Protein AF-A0A969E2J6-F1 (afdb_monomer)

Nearest PDB structures (foldseek):
  7znq-assembly1_Y  TM=5.649E-01  e=5.775E-04  Stutzerimonas stutzeri ATCC 14405 = CCUG 16156
  7znq-assembly1_y  TM=6.178E-01  e=2.198E-03  Stutzerimonas stutzeri ATCC 14405 = CCUG 16156
  7o0y-assembly1_E  TM=5.642E-01  e=2.549E-03  Stutzerimonas stutzeri ATCC 14405 = CCUG 16156
  7osi-assembly1_D  TM=5.565E-01  e=2.426E-03  Stutzerimonas stutzeri ATCC 14405 = CCUG 16156
  7o0z-assembly1_E  TM=5.596E-01  e=2.743E-02  Stutzerimonas stutzeri ATCC 14405 = CCUG 16156

Solvent-accessible surface area (backbone atoms only — not comparable to full-atom values): 16827 Å² total; per-residue (Å²): 133,69,83,74,56,50,78,47,68,66,81,83,61,77,64,41,76,38,43,55,85,59,57,51,68,58,29,45,34,32,61,45,46,70,98,54,88,64,66,61,39,76,23,59,57,79,77,44,96,54,64,62,79,78,53,68,97,35,60,45,47,44,60,68,56,50,43,52,53,51,40,32,72,71,20,14,44,71,41,4,45,34,52,67,71,53,49,45,60,54,50,44,74,74,70,51,50,70,65,61,54,51,53,51,54,22,50,54,49,44,55,58,49,45,68,60,47,51,59,53,52,52,50,49,49,50,55,42,63,73,68,57,89,67,94,84,50,70,67,58,53,48,52,52,50,50,51,52,53,50,52,54,52,50,54,46,52,43,28,43,51,19,32,51,47,4,61,71,28,77,35,37,69,55,14,40,55,50,46,53,50,50,47,46,42,49,70,49,48,48,56,51,50,31,51,51,51,18,50,69,76,42,75,76,75,52,72,68,59,48,52,52,50,48,52,53,52,32,60,71,68,42,36,72,86,45,92,82,25,65,50,58,49,52,51,49,55,51,51,31,61,76,70,74,41,96,50,70,86,72,47,100,55,66,55,68,63,50,48,51,52,52,30,49,53,52,47,49,54,52,46,53,50,58,49,52,53,53,50,49,44,52,53,56,25,49,43,45,45,59,59,46,18,80,80,25,66,57,47,35,66,75,72,109

Foldseek 3Di:
DFADKDKDFDDQDLLVQAPVQCVQPQAGIFIDGPLDDTGHDDRVVVVDPCPCVVPDDHNCCCLLAVLLLVLLVVQLQLVQVCLVVVVNVVCVVVVDDPVNSLVVQLVVSLVVVCVVLVVSLVVSVVSSVVPDPDDDPPVVVVVSVVLSVLSSVLSSVSSSVSNVLSNVDNHSVSSSVVSVVVSCVQQPVLVVVLLVVLCVVQPADDPVRLVVVLVVQLLVVFALVDPPTPVVVVVQVVQCVVVVHPDPVPRPDNPNVVSVVVSSVSSVVSNVVSVVVNVVSVVSSCVSLVVCVVVRSSSVSSVD

Structure (mmCIF, N/CA/C/O backbone):
data_AF-A0A969E2J6-F1
#
_entry.id   AF-A0A969E2J6-F1
#
loop_
_atom_site.group_PDB
_atom_site.id
_atom_site.type_symbol
_atom_site.label_atom_id
_atom_site.label_alt_id
_atom_site.label_comp_id
_atom_site.label_asym_id
_atom_site.label_entity_id
_atom_site.label_seq_id
_atom_site.pdbx_PDB_ins_code
_atom_site.Cartn_x
_atom_site.Cartn_y
_atom_site.Cartn_z
_atom_site.occupancy
_atom_site.B_iso_or_equiv
_atom_site.auth_seq_id
_atom_site.auth_comp_id
_atom_site.auth_asym_id
_atom_site.auth_atom_id
_atom_site.pdbx_PDB_model_num
ATOM 1 N N . MET A 1 1 ? 29.332 11.525 -33.004 1.00 49.81 1 MET A N 1
ATOM 2 C CA . MET A 1 1 ? 29.492 10.817 -31.720 1.00 49.81 1 MET A CA 1
ATOM 3 C C . MET A 1 1 ? 28.955 11.731 -30.634 1.00 49.81 1 MET A C 1
ATOM 5 O O . MET A 1 1 ? 29.575 12.747 -30.345 1.00 49.81 1 MET A O 1
ATOM 9 N N . ALA A 1 2 ? 27.748 11.465 -30.142 1.00 51.28 2 ALA A N 1
ATOM 10 C CA . ALA A 1 2 ? 27.142 12.240 -29.065 1.00 51.28 2 ALA A CA 1
ATOM 11 C C . ALA A 1 2 ? 27.663 11.701 -27.722 1.00 51.28 2 ALA A C 1
ATOM 13 O O . ALA A 1 2 ? 26.980 10.945 -27.050 1.00 51.28 2 ALA A O 1
ATOM 14 N N . HIS A 1 3 ? 28.907 12.041 -27.370 1.00 54.38 3 HIS A N 1
ATOM 15 C CA . HIS A 1 3 ? 29.509 11.683 -26.074 1.00 54.38 3 HIS A CA 1
ATOM 16 C C . HIS A 1 3 ? 29.163 12.677 -24.951 1.00 54.38 3 HIS A C 1
ATOM 18 O O . HIS A 1 3 ? 29.682 12.567 -23.846 1.00 54.38 3 HIS A O 1
ATOM 24 N N . TYR A 1 4 ? 28.299 13.658 -25.220 1.00 71.62 4 TYR A N 1
ATOM 25 C CA . TYR A 1 4 ? 27.811 14.585 -24.207 1.00 71.62 4 TYR A CA 1
ATOM 26 C C . TYR A 1 4 ? 26.484 14.071 -23.665 1.00 71.62 4 TYR A C 1
ATOM 28 O O . TYR A 1 4 ? 25.458 14.163 -24.338 1.00 71.62 4 TYR A O 1
ATOM 36 N N . GLY A 1 5 ? 26.533 13.506 -22.462 1.00 79.62 5 GLY A N 1
ATOM 37 C CA . GLY A 1 5 ? 25.339 13.203 -21.690 1.00 79.62 5 GLY A CA 1
ATOM 38 C C . GLY A 1 5 ? 24.855 14.406 -20.883 1.00 79.62 5 GLY A C 1
ATOM 39 O O . GLY A 1 5 ? 25.574 15.393 -20.711 1.00 79.62 5 GLY A O 1
ATOM 40 N N . ASN A 1 6 ? 23.628 14.330 -20.380 1.00 88.81 6 ASN A N 1
ATOM 41 C CA . ASN A 1 6 ? 23.083 15.317 -19.453 1.00 88.81 6 ASN A CA 1
ATOM 42 C C . ASN A 1 6 ? 22.222 14.628 -18.392 1.00 88.81 6 ASN A C 1
ATOM 44 O O . ASN A 1 6 ? 21.716 13.529 -18.605 1.00 88.81 6 ASN A O 1
ATOM 48 N N . PHE A 1 7 ? 22.034 15.273 -17.247 1.00 88.88 7 PHE A N 1
ATOM 49 C CA . PHE A 1 7 ? 21.141 14.764 -16.216 1.00 88.88 7 PHE A CA 1
ATOM 50 C C . PHE A 1 7 ? 19.705 15.190 -16.498 1.00 88.88 7 PHE A C 1
ATOM 52 O O . PHE A 1 7 ? 19.425 16.365 -16.740 1.00 88.88 7 PHE A O 1
ATOM 59 N N . ALA A 1 8 ? 18.788 14.234 -16.408 1.00 88.62 8 ALA A N 1
ATOM 60 C CA . ALA A 1 8 ? 17.370 14.515 -16.271 1.00 88.62 8 ALA A CA 1
ATOM 61 C C . ALA A 1 8 ? 16.960 14.315 -14.811 1.00 88.62 8 ALA A C 1
ATOM 63 O O . ALA A 1 8 ? 17.355 13.340 -14.171 1.00 88.62 8 ALA A O 1
ATOM 64 N N . PHE A 1 9 ? 16.169 15.251 -14.292 1.00 88.12 9 PHE A N 1
ATOM 65 C CA . PHE A 1 9 ? 15.670 15.235 -12.921 1.00 88.12 9 PHE A CA 1
ATOM 66 C C . PHE A 1 9 ? 14.165 15.003 -12.919 1.00 88.12 9 PHE A C 1
ATOM 68 O O . PHE A 1 9 ? 13.447 15.561 -13.753 1.00 88.12 9 PHE A O 1
ATOM 75 N N . ARG A 1 10 ? 13.680 14.205 -11.966 1.00 86.12 10 ARG A N 1
ATOM 76 C CA . ARG A 1 10 ? 12.243 13.983 -11.797 1.00 86.12 10 ARG A CA 1
ATOM 77 C C . ARG A 1 10 ? 11.641 15.077 -10.900 1.00 86.12 10 ARG A C 1
ATOM 79 O O . ARG A 1 10 ? 12.134 15.268 -9.789 1.00 86.12 10 ARG A O 1
ATOM 86 N N . PRO A 1 11 ? 10.576 15.782 -11.327 1.00 83.69 11 PRO A N 1
ATOM 87 C CA . PRO A 1 11 ? 9.840 16.676 -10.437 1.00 83.69 11 PRO A CA 1
ATOM 88 C C . PRO A 1 11 ? 9.037 15.876 -9.399 1.00 83.69 11 PRO A C 1
ATOM 90 O O . PRO A 1 11 ? 8.490 14.821 -9.718 1.00 83.69 11 PRO A O 1
ATOM 93 N N . LYS A 1 12 ? 8.922 16.398 -8.171 1.00 81.25 12 LYS A N 1
ATOM 94 C CA . LYS A 1 12 ? 8.101 15.777 -7.118 1.00 81.25 12 LYS A CA 1
ATOM 95 C C . LYS A 1 12 ? 6.611 15.928 -7.434 1.00 81.25 12 LYS A C 1
ATOM 97 O O . LYS A 1 12 ? 6.171 16.976 -7.910 1.00 81.25 12 LYS A O 1
ATOM 102 N N . HIS A 1 13 ? 5.831 14.889 -7.147 1.00 81.81 13 HIS A N 1
ATOM 103 C CA . HIS A 1 13 ? 4.384 14.918 -7.346 1.00 81.81 13 HIS A CA 1
ATOM 104 C C . HIS A 1 13 ? 3.706 15.868 -6.333 1.00 81.81 13 HIS A C 1
ATOM 106 O O . HIS A 1 13 ? 4.025 15.785 -5.151 1.00 81.81 13 HIS A O 1
ATOM 112 N N . PRO A 1 14 ? 2.728 16.717 -6.711 1.00 79.12 14 PRO A N 1
ATOM 113 C CA . PRO A 1 14 ? 2.097 17.669 -5.782 1.00 79.12 14 PRO A CA 1
ATOM 114 C C . PRO A 1 14 ? 1.479 17.028 -4.529 1.00 79.12 14 PRO A C 1
ATOM 116 O O . PRO A 1 14 ? 1.514 17.606 -3.449 1.00 79.12 14 PRO A O 1
ATOM 119 N N . LEU A 1 15 ? 0.944 15.810 -4.646 1.00 81.25 15 LEU A N 1
ATOM 120 C CA . LEU A 1 15 ? 0.385 15.059 -3.509 1.00 81.25 15 LEU A CA 1
ATOM 121 C C . LEU A 1 15 ? 1.441 14.433 -2.583 1.00 81.25 15 LEU A C 1
ATOM 123 O O . LEU A 1 15 ? 1.079 13.926 -1.521 1.00 81.25 15 LEU A O 1
ATOM 127 N N . SER A 1 16 ? 2.734 14.522 -2.926 1.00 83.25 16 SER A N 1
ATOM 128 C CA . SER A 1 16 ? 3.820 13.987 -2.095 1.00 83.25 16 SER A CA 1
ATOM 129 C C . SER A 1 16 ? 3.936 14.675 -0.731 1.00 83.25 16 SER A C 1
ATOM 131 O O . SER A 1 16 ? 4.641 14.197 0.147 1.00 83.25 16 SER A O 1
ATOM 133 N N . ILE A 1 17 ? 3.253 15.810 -0.551 1.00 83.75 17 ILE A N 1
ATOM 134 C CA . ILE A 1 17 ? 3.117 16.528 0.724 1.00 83.75 17 ILE A CA 1
ATOM 135 C C . ILE A 1 17 ? 2.318 15.700 1.741 1.00 83.75 17 ILE A C 1
ATOM 137 O O . ILE A 1 17 ? 2.581 15.765 2.941 1.00 83.75 17 ILE A O 1
ATOM 141 N N . PHE A 1 18 ? 1.313 14.955 1.274 1.00 87.56 18 PHE A N 1
ATOM 142 C CA . PHE A 1 18 ? 0.470 14.122 2.129 1.00 87.56 18 PHE A CA 1
ATOM 143 C C . PHE A 1 18 ? 1.079 12.729 2.322 1.00 87.56 18 PHE A C 1
ATOM 145 O O . PHE A 1 18 ? 1.178 12.249 3.456 1.00 87.56 18 PHE A O 1
ATOM 152 N N . ASP A 1 19 ? 1.511 12.110 1.221 1.00 87.88 19 ASP A N 1
ATOM 153 C CA . ASP A 1 19 ? 2.175 10.807 1.205 1.00 87.88 19 ASP A CA 1
ATOM 154 C C . ASP A 1 19 ? 3.312 10.792 0.180 1.00 87.88 19 ASP A C 1
ATOM 156 O O . ASP A 1 19 ? 3.075 10.982 -1.011 1.00 87.88 19 ASP A O 1
ATOM 160 N N . PHE A 1 20 ? 4.538 10.522 0.628 1.00 84.06 20 PHE A N 1
ATOM 161 C CA . PHE A 1 20 ? 5.707 10.404 -0.243 1.00 84.06 20 PHE A CA 1
ATOM 162 C C . PHE A 1 20 ? 5.636 9.185 -1.178 1.00 84.06 20 PHE A C 1
ATOM 164 O O . PHE A 1 20 ? 6.312 9.160 -2.207 1.00 84.06 20 PHE A O 1
ATOM 171 N N . GLY A 1 21 ? 4.820 8.173 -0.865 1.00 85.44 21 GLY A N 1
ATOM 172 C CA . GLY A 1 21 ? 4.658 6.986 -1.700 1.00 85.44 21 GLY A CA 1
ATOM 173 C C . GLY A 1 21 ? 5.985 6.261 -1.953 1.00 85.44 21 GLY A C 1
ATOM 174 O O . GLY A 1 21 ? 6.610 5.739 -1.033 1.00 85.44 21 GLY A O 1
ATOM 175 N N . MET A 1 22 ? 6.405 6.208 -3.221 1.00 84.25 22 MET A N 1
ATOM 176 C CA . MET A 1 22 ? 7.658 5.569 -3.657 1.00 84.25 22 MET A CA 1
ATOM 177 C C . MET A 1 22 ? 8.772 6.581 -3.964 1.00 84.25 22 MET A C 1
ATOM 179 O O . MET A 1 22 ? 9.836 6.189 -4.452 1.00 84.25 22 MET A O 1
ATOM 183 N N . GLU A 1 23 ? 8.542 7.875 -3.715 1.00 84.25 23 GLU A N 1
ATOM 184 C CA . GLU A 1 23 ? 9.429 8.960 -4.145 1.00 84.25 23 GLU A CA 1
ATOM 185 C C . GLU A 1 23 ? 10.859 8.744 -3.630 1.00 84.25 23 GLU A C 1
ATOM 187 O O . GLU A 1 23 ? 11.811 8.758 -4.411 1.00 84.25 23 GLU A O 1
ATOM 192 N N . SER A 1 24 ? 10.984 8.393 -2.351 1.00 82.62 24 SER A N 1
ATOM 193 C CA . SER A 1 24 ? 12.250 8.196 -1.638 1.00 82.62 24 SER A CA 1
ATOM 194 C C . SER A 1 24 ? 13.049 6.971 -2.091 1.00 82.62 24 SER A C 1
ATOM 196 O O . SER A 1 24 ? 14.236 6.864 -1.780 1.00 82.62 24 SER A O 1
ATOM 198 N N . PHE A 1 25 ? 12.428 6.059 -2.848 1.00 83.00 25 PHE A N 1
ATOM 199 C CA . PHE A 1 25 ? 13.047 4.823 -3.343 1.00 83.00 25 PHE A CA 1
ATOM 200 C C . PHE A 1 25 ? 13.390 4.859 -4.837 1.00 83.00 25 PHE A C 1
ATOM 202 O O . PHE A 1 25 ? 14.245 4.098 -5.276 1.00 83.00 25 PHE A O 1
ATOM 209 N N . LEU A 1 26 ? 12.740 5.716 -5.631 1.00 81.50 26 LEU A N 1
ATOM 210 C CA . LEU A 1 26 ? 12.863 5.694 -7.096 1.00 81.50 26 LEU A CA 1
ATOM 211 C C . LEU A 1 26 ? 14.079 6.460 -7.644 1.00 81.50 26 LEU A C 1
ATOM 213 O O . LEU A 1 26 ? 14.418 6.281 -8.812 1.00 81.50 26 LEU A O 1
ATOM 217 N N . GLY A 1 27 ? 14.748 7.271 -6.822 1.00 83.31 27 GLY A N 1
ATOM 218 C CA . GLY A 1 27 ? 15.846 8.134 -7.267 1.00 83.31 27 GLY A CA 1
ATOM 219 C C . GLY A 1 27 ? 15.354 9.429 -7.915 1.00 83.31 27 GLY A C 1
ATOM 220 O O . GLY A 1 27 ? 14.245 9.497 -8.446 1.00 83.31 27 GLY A O 1
ATOM 221 N N . ASN A 1 28 ? 16.187 10.470 -7.854 1.00 85.50 28 ASN A N 1
ATOM 222 C CA . ASN A 1 28 ? 15.807 11.828 -8.267 1.00 85.50 28 ASN A CA 1
ATOM 223 C C . ASN A 1 28 ? 16.457 12.273 -9.585 1.00 85.50 28 ASN A C 1
ATOM 225 O O . ASN A 1 28 ? 16.052 13.294 -10.148 1.00 85.50 28 ASN A O 1
ATOM 229 N N . SER A 1 29 ? 17.444 11.528 -10.094 1.00 87.81 29 SER A N 1
ATOM 230 C CA . SER A 1 29 ? 18.088 11.836 -11.370 1.00 87.81 29 SER A CA 1
ATOM 231 C C . SER A 1 29 ? 18.467 10.594 -12.169 1.00 87.81 29 SER A C 1
ATOM 233 O O . SER A 1 29 ? 18.658 9.505 -11.631 1.00 87.81 29 SER A O 1
ATOM 235 N N . ILE A 1 30 ? 18.578 10.771 -13.480 1.00 89.50 30 ILE A N 1
ATOM 236 C CA . ILE A 1 30 ? 19.091 9.778 -14.420 1.00 89.50 30 ILE A CA 1
ATOM 237 C C . ILE A 1 30 ? 20.094 10.466 -15.345 1.00 89.50 30 ILE A C 1
ATOM 239 O O . ILE A 1 30 ? 19.865 11.592 -15.793 1.00 89.50 30 ILE A O 1
ATOM 243 N N . PHE A 1 31 ? 21.226 9.813 -15.597 1.00 88.69 31 PHE A N 1
ATOM 244 C CA . PHE A 1 31 ? 22.205 10.303 -16.561 1.00 88.69 31 PHE A CA 1
ATOM 245 C C . PHE A 1 31 ? 21.822 9.805 -17.952 1.00 88.69 31 PHE A C 1
ATOM 247 O O . PHE A 1 31 ? 21.777 8.601 -18.196 1.00 88.69 31 PHE A O 1
ATOM 254 N N . LEU A 1 32 ? 21.503 10.732 -18.848 1.00 87.12 32 LEU A N 1
ATOM 255 C CA . LEU A 1 32 ? 21.144 10.434 -20.225 1.00 87.12 32 LEU A CA 1
ATOM 256 C C . LEU A 1 32 ? 22.399 10.483 -21.078 1.00 87.12 32 LEU A C 1
ATOM 258 O O . LEU A 1 32 ? 23.032 11.531 -21.175 1.00 87.12 32 LEU A O 1
ATOM 262 N N . GLU A 1 33 ? 22.724 9.377 -21.728 1.00 86.44 33 GLU A N 1
ATOM 263 C CA . GLU A 1 33 ? 23.813 9.292 -22.692 1.00 86.44 33 GLU A CA 1
ATOM 264 C C . GLU A 1 33 ? 23.375 8.471 -23.906 1.00 86.44 33 GLU A C 1
ATOM 266 O O . GLU A 1 33 ? 22.383 7.742 -23.865 1.00 86.44 33 GLU A O 1
ATOM 271 N N . ALA A 1 34 ? 24.071 8.644 -25.026 1.00 80.12 34 ALA A N 1
ATOM 272 C CA . ALA A 1 34 ? 23.727 7.926 -26.242 1.00 80.12 34 ALA A CA 1
ATOM 273 C C . ALA A 1 34 ? 24.087 6.439 -26.105 1.00 80.12 34 ALA A C 1
ATOM 275 O O . ALA A 1 34 ? 25.188 6.119 -25.664 1.00 80.12 34 ALA A O 1
ATOM 276 N N . HIS A 1 35 ? 23.191 5.559 -26.565 1.00 76.00 35 HIS A N 1
ATOM 277 C CA . HIS A 1 35 ? 23.415 4.109 -26.683 1.00 76.00 35 HIS A CA 1
ATOM 278 C C . HIS A 1 35 ? 23.581 3.350 -25.353 1.00 76.00 35 HIS A C 1
ATOM 280 O O . HIS A 1 35 ? 24.018 2.200 -25.351 1.00 76.00 35 HIS A O 1
ATOM 286 N N . VAL A 1 36 ? 23.231 3.967 -24.217 1.00 77.38 36 VAL A N 1
ATOM 287 C CA . VAL A 1 36 ? 23.271 3.320 -22.897 1.00 77.38 36 VAL A CA 1
ATOM 288 C C . VAL A 1 36 ? 21.990 3.617 -22.131 1.00 77.38 36 VAL A C 1
ATOM 290 O O . VAL A 1 36 ? 21.531 4.756 -22.048 1.00 77.38 36 VAL A O 1
ATOM 293 N N . GLN A 1 37 ? 21.421 2.573 -21.534 1.00 79.75 37 GLN A N 1
ATOM 294 C CA . GLN A 1 37 ? 20.253 2.684 -20.671 1.00 79.75 37 GLN A CA 1
ATOM 295 C C . GLN A 1 37 ? 20.685 2.691 -19.204 1.00 79.75 37 GLN A C 1
ATOM 297 O O . GLN A 1 37 ? 20.914 1.646 -18.592 1.00 79.75 37 GLN A O 1
ATOM 302 N N . ASN A 1 38 ? 20.811 3.891 -18.641 1.00 83.44 38 ASN A N 1
ATOM 303 C CA . ASN A 1 38 ? 21.156 4.068 -17.235 1.00 83.44 38 ASN A CA 1
ATOM 304 C C . ASN A 1 38 ? 19.945 3.872 -16.320 1.00 83.44 38 ASN A C 1
ATOM 306 O O . ASN A 1 38 ? 18.810 4.174 -16.675 1.00 83.44 38 ASN A O 1
ATOM 310 N N . THR A 1 39 ? 20.194 3.399 -15.101 1.00 80.50 39 THR A N 1
ATOM 311 C CA . THR A 1 39 ? 19.176 3.374 -14.044 1.00 80.50 39 THR A CA 1
ATOM 312 C C . THR A 1 39 ? 19.078 4.734 -13.358 1.00 80.50 39 THR A C 1
ATOM 314 O O . THR A 1 39 ? 20.025 5.524 -13.384 1.00 80.50 39 THR A O 1
ATOM 317 N N . THR A 1 40 ? 17.948 5.009 -12.708 1.00 82.12 40 THR A N 1
ATOM 318 C CA . THR A 1 40 ? 17.837 6.164 -11.814 1.00 82.12 40 THR A CA 1
ATOM 319 C C . THR A 1 40 ? 18.825 6.036 -10.654 1.00 82.12 40 THR A C 1
ATOM 321 O O . THR A 1 40 ? 19.070 4.944 -10.139 1.00 82.12 40 THR A O 1
ATOM 324 N N . ASN A 1 41 ? 19.406 7.166 -10.261 1.00 77.94 41 ASN A N 1
ATOM 325 C CA . ASN A 1 41 ? 20.420 7.275 -9.221 1.00 77.94 41 ASN A CA 1
ATOM 326 C C . ASN A 1 41 ? 19.952 8.239 -8.119 1.00 77.94 41 ASN A C 1
ATOM 328 O O . ASN A 1 41 ? 19.000 9.010 -8.292 1.00 77.94 41 ASN A O 1
ATOM 332 N N . PHE A 1 42 ? 20.662 8.218 -6.989 1.00 78.94 42 PHE A N 1
ATOM 333 C CA . PHE A 1 42 ? 20.462 9.121 -5.853 1.00 78.94 42 PHE A CA 1
ATOM 334 C C . PHE A 1 42 ? 19.065 9.021 -5.224 1.00 78.94 42 PHE A C 1
ATOM 336 O O . PHE A 1 42 ? 18.332 10.009 -5.135 1.00 78.94 42 PHE A O 1
ATOM 343 N N . SER A 1 43 ? 18.677 7.818 -4.795 1.00 81.19 43 SER A N 1
ATOM 344 C CA . SER A 1 43 ? 17.478 7.659 -3.960 1.00 81.19 43 SER A CA 1
ATOM 345 C C . SER A 1 43 ? 17.772 8.073 -2.514 1.00 81.19 43 SER A C 1
ATOM 347 O O . SER A 1 43 ? 18.859 7.823 -1.999 1.00 81.19 43 SER A O 1
ATOM 349 N N . GLU A 1 44 ? 16.811 8.700 -1.831 1.00 77.69 44 GLU A N 1
ATOM 350 C CA . GLU A 1 44 ? 16.973 9.064 -0.413 1.00 77.69 44 GLU A CA 1
ATOM 351 C C . GLU A 1 44 ? 17.164 7.806 0.459 1.00 77.69 44 GLU A C 1
ATOM 353 O O . GLU A 1 44 ? 17.930 7.812 1.425 1.00 77.69 44 GLU A O 1
ATOM 358 N N . ALA A 1 45 ? 16.541 6.691 0.063 1.00 76.06 45 ALA A N 1
ATOM 359 C CA . ALA A 1 45 ? 16.699 5.388 0.698 1.00 76.06 45 ALA A CA 1
ATOM 360 C C . ALA A 1 45 ? 18.138 4.841 0.642 1.00 76.06 45 ALA A C 1
ATOM 362 O O . ALA A 1 45 ? 18.565 4.191 1.597 1.00 76.06 45 ALA A O 1
ATOM 363 N N . GLU A 1 46 ? 18.888 5.107 -0.431 1.00 76.12 46 GLU A N 1
ATOM 364 C CA . GLU A 1 46 ? 20.285 4.671 -0.592 1.00 76.12 46 GLU A CA 1
ATOM 365 C C . GLU A 1 46 ? 21.220 5.352 0.417 1.00 76.12 46 GLU A C 1
ATOM 367 O O . GLU A 1 46 ? 22.127 4.718 0.951 1.00 76.12 46 GLU A O 1
ATOM 372 N N . PHE A 1 47 ? 20.952 6.620 0.742 1.00 74.62 47 PHE A N 1
ATOM 373 C CA . PHE A 1 47 ? 21.745 7.403 1.695 1.00 74.62 47 PHE A CA 1
ATOM 374 C C . PHE A 1 47 ? 21.242 7.318 3.142 1.00 74.62 47 PHE A C 1
ATOM 376 O O . PHE A 1 47 ? 21.844 7.898 4.048 1.00 74.62 47 PHE A O 1
ATOM 383 N N . SER A 1 48 ? 20.141 6.607 3.393 1.00 76.12 48 SER A N 1
ATOM 384 C CA . SER A 1 48 ? 19.561 6.507 4.729 1.00 76.12 48 SER A CA 1
ATOM 385 C C . SER A 1 48 ? 20.271 5.483 5.603 1.00 76.12 48 SER A C 1
ATOM 387 O O . SER A 1 48 ? 20.452 4.326 5.233 1.00 76.12 48 SER A O 1
ATOM 389 N N . THR A 1 49 ? 20.538 5.859 6.852 1.00 70.12 49 THR A N 1
ATOM 390 C CA . THR A 1 49 ? 21.127 4.993 7.889 1.00 70.12 49 THR A CA 1
ATOM 391 C C . THR A 1 49 ? 20.152 3.950 8.462 1.00 70.12 49 THR A C 1
ATOM 393 O O . THR A 1 49 ? 20.429 3.324 9.482 1.00 70.12 49 THR A O 1
ATOM 396 N N . GLY A 1 50 ? 19.008 3.729 7.806 1.00 67.25 50 GLY A N 1
ATOM 397 C CA . GLY A 1 50 ? 17.996 2.739 8.184 1.00 67.25 50 GLY A CA 1
ATOM 398 C C . GLY A 1 50 ? 16.722 3.335 8.781 1.00 67.25 50 GLY A C 1
ATOM 399 O O . GLY A 1 50 ? 15.733 2.614 8.895 1.00 67.25 50 GLY A O 1
ATOM 400 N N . LEU A 1 51 ? 16.695 4.638 9.087 1.00 66.06 51 LEU A N 1
ATOM 401 C CA . LEU A 1 51 ? 15.505 5.320 9.614 1.00 66.06 51 LEU A CA 1
ATOM 402 C C . LEU A 1 51 ? 14.331 5.263 8.620 1.00 66.06 51 LEU A C 1
ATOM 404 O O . LEU A 1 51 ? 13.204 4.980 9.018 1.00 66.06 51 LEU A O 1
ATOM 408 N N . LEU A 1 52 ? 14.614 5.385 7.316 1.00 68.81 52 LEU A N 1
ATOM 409 C CA . LEU A 1 52 ? 13.617 5.232 6.248 1.00 68.81 52 LEU A CA 1
ATOM 410 C C . LEU A 1 52 ? 12.945 3.845 6.234 1.00 68.81 52 LEU A C 1
ATOM 412 O O . LEU A 1 52 ? 11.823 3.707 5.753 1.00 68.81 52 LEU A O 1
ATOM 416 N N . ARG A 1 53 ? 13.578 2.803 6.798 1.00 65.06 53 ARG A N 1
ATOM 417 C CA . ARG A 1 53 ? 12.997 1.445 6.854 1.00 65.06 53 ARG A CA 1
ATOM 418 C C . ARG A 1 53 ? 11.830 1.331 7.839 1.00 65.06 53 ARG A C 1
ATOM 420 O O . ARG A 1 53 ? 11.041 0.388 7.719 1.00 65.06 53 ARG A O 1
ATOM 427 N N . PHE A 1 54 ? 11.724 2.269 8.786 1.00 63.22 54 PHE A N 1
ATOM 428 C CA . PHE A 1 54 ? 10.596 2.396 9.715 1.00 63.22 54 PHE A CA 1
ATOM 429 C C . PHE A 1 54 ? 9.450 3.251 9.155 1.00 63.22 54 PHE A C 1
ATOM 431 O O . PHE A 1 54 ? 8.402 3.350 9.789 1.00 63.22 54 PHE A O 1
ATOM 438 N N . GLY A 1 55 ? 9.618 3.781 7.942 1.00 68.19 55 GLY A N 1
ATOM 439 C CA . GLY A 1 55 ? 8.679 4.689 7.302 1.00 68.19 55 GLY A CA 1
ATOM 440 C C . GLY A 1 55 ? 9.057 6.146 7.543 1.00 68.19 55 GLY A C 1
ATOM 441 O O . GLY A 1 55 ? 9.600 6.511 8.585 1.00 68.19 55 GLY A O 1
ATOM 442 N N . GLU A 1 56 ? 8.774 6.979 6.552 1.00 77.50 56 GLU A N 1
ATOM 443 C CA . GLU A 1 56 ? 8.910 8.424 6.677 1.00 77.50 56 GLU A CA 1
ATOM 444 C C . GLU A 1 56 ? 7.737 9.001 7.468 1.00 77.50 56 GLU A C 1
ATOM 446 O O . GLU A 1 56 ? 6.605 8.514 7.390 1.00 77.50 56 GLU A O 1
ATOM 451 N N . ILE A 1 57 ? 8.004 10.056 8.237 1.00 83.12 57 ILE A N 1
ATOM 452 C CA . ILE A 1 57 ? 6.957 10.765 8.970 1.00 83.12 57 ILE A CA 1
ATOM 453 C C . ILE A 1 57 ? 6.178 11.611 7.959 1.00 83.12 57 ILE A C 1
ATOM 455 O O . ILE A 1 57 ? 6.652 12.651 7.508 1.00 83.12 57 ILE A O 1
ATOM 459 N N . SER A 1 58 ? 4.979 11.154 7.609 1.00 88.50 58 SER A N 1
ATOM 460 C CA . SER A 1 58 ? 4.044 11.830 6.705 1.00 88.50 58 SER A CA 1
ATOM 461 C C . SER A 1 58 ? 2.638 11.879 7.307 1.00 88.50 58 SER A C 1
ATOM 463 O O . SER A 1 58 ? 2.320 11.135 8.241 1.00 88.50 58 SER A O 1
ATOM 465 N N . ALA A 1 59 ? 1.765 12.734 6.764 1.00 91.19 59 ALA A N 1
ATOM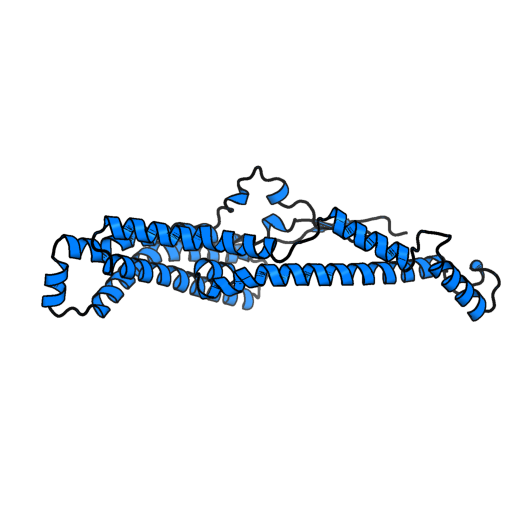 466 C CA . ALA A 1 59 ? 0.358 12.771 7.172 1.00 91.19 59 ALA A CA 1
ATOM 467 C C . ALA A 1 59 ? -0.315 11.404 6.953 1.00 91.19 59 ALA A C 1
ATOM 469 O O . ALA A 1 59 ? -1.043 10.919 7.822 1.00 91.19 59 ALA A O 1
ATOM 470 N N . ALA A 1 60 ? 0.004 10.739 5.840 1.00 91.81 60 ALA A N 1
ATOM 471 C CA . ALA A 1 60 ? -0.443 9.382 5.571 1.00 91.81 60 ALA A CA 1
ATOM 472 C C . ALA A 1 60 ? 0.032 8.379 6.630 1.00 91.81 60 ALA A C 1
ATOM 474 O O . ALA A 1 60 ? -0.785 7.595 7.101 1.00 91.81 60 ALA A O 1
ATOM 475 N N . MET A 1 61 ? 1.295 8.421 7.069 1.00 91.19 61 MET A N 1
ATOM 476 C CA . MET A 1 61 ? 1.809 7.518 8.111 1.00 91.19 61 MET A CA 1
ATOM 477 C C . MET A 1 61 ? 1.066 7.695 9.443 1.00 91.19 61 MET A C 1
ATOM 479 O O . MET A 1 61 ? 0.680 6.703 10.071 1.00 91.19 61 MET A O 1
ATOM 483 N N . LEU A 1 62 ? 0.781 8.942 9.837 1.00 92.94 62 LEU A N 1
ATOM 484 C CA . LEU A 1 62 ? -0.021 9.234 11.029 1.00 92.94 62 LEU A CA 1
ATOM 485 C C . LEU A 1 62 ? -1.412 8.593 10.921 1.00 92.94 62 LEU A C 1
ATOM 487 O O . LEU A 1 62 ? -1.845 7.883 11.829 1.00 92.94 62 LEU A O 1
ATOM 491 N N . LEU A 1 63 ? -2.092 8.805 9.794 1.00 94.88 63 LEU A N 1
ATOM 492 C CA . LEU A 1 63 ? -3.454 8.320 9.578 1.00 94.88 63 LEU A CA 1
ATOM 493 C C . LEU A 1 63 ? -3.528 6.802 9.364 1.00 94.88 63 LEU A C 1
ATOM 495 O O . LEU A 1 63 ? -4.480 6.174 9.811 1.00 94.88 63 LEU A O 1
ATOM 499 N N . GLN A 1 64 ? -2.545 6.195 8.700 1.00 94.19 64 GLN A N 1
ATOM 500 C CA . GLN A 1 64 ? -2.534 4.763 8.400 1.00 94.19 64 GLN A CA 1
ATOM 501 C C . GLN A 1 64 ? -2.081 3.925 9.601 1.00 94.19 64 GLN A C 1
ATOM 503 O O . GLN A 1 64 ? -2.608 2.834 9.799 1.00 94.19 64 GLN A O 1
ATOM 508 N N . VAL A 1 65 ? -1.122 4.398 10.403 1.00 93.62 65 VAL A N 1
ATOM 509 C CA . VAL A 1 65 ? -0.488 3.588 11.460 1.00 93.62 65 VAL A CA 1
ATOM 510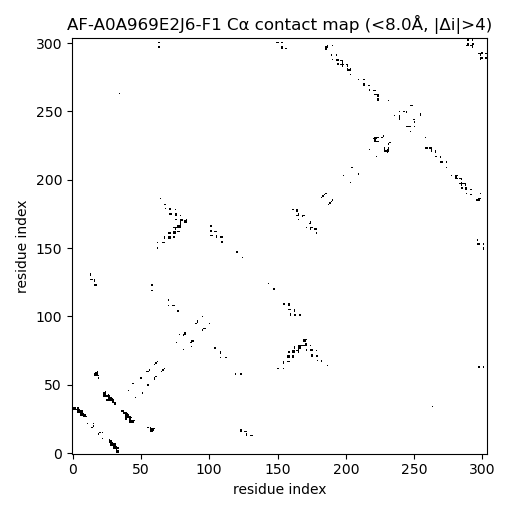 C C . VAL A 1 65 ? -0.912 4.038 12.857 1.00 93.62 65 VAL A C 1
ATOM 512 O O . VAL A 1 65 ? -1.388 3.214 13.644 1.00 93.62 65 VAL A O 1
ATOM 515 N N . LEU A 1 66 ? -0.768 5.332 13.172 1.00 94.56 66 LEU A N 1
ATOM 516 C CA . LEU A 1 66 ? -0.983 5.844 14.531 1.00 94.56 66 LEU A CA 1
ATOM 517 C C . LEU A 1 66 ? -2.465 5.999 14.881 1.00 94.56 66 LEU A C 1
ATOM 519 O O . LEU A 1 66 ? -2.868 5.655 15.989 1.00 94.56 66 LEU A O 1
ATOM 523 N N . PHE A 1 67 ? -3.289 6.483 13.952 1.00 96.75 67 PHE A N 1
ATOM 524 C CA . PHE A 1 67 ? -4.718 6.691 14.202 1.00 96.75 67 PHE A CA 1
ATOM 525 C C . PHE A 1 67 ? -5.472 5.387 14.502 1.00 96.75 67 PHE A C 1
ATOM 527 O O . PHE A 1 67 ? -6.202 5.366 15.487 1.00 96.75 67 PHE A O 1
ATOM 534 N N . PRO A 1 68 ? -5.290 4.278 13.761 1.00 97.12 68 PRO A N 1
ATOM 535 C CA . PRO A 1 68 ? -5.876 2.990 14.129 1.00 97.12 68 PRO A CA 1
ATOM 536 C C . PRO A 1 68 ? -5.508 2.528 15.537 1.00 97.12 68 PRO A C 1
ATOM 538 O O . PRO A 1 68 ? -6.359 2.020 16.265 1.00 97.12 68 PRO A O 1
ATOM 541 N N . LEU A 1 69 ? -4.254 2.744 15.942 1.00 97.06 69 LEU A N 1
ATOM 542 C CA . LEU A 1 69 ? -3.803 2.419 17.289 1.00 97.06 69 LEU A CA 1
ATOM 543 C C . LEU A 1 69 ? -4.507 3.301 18.332 1.00 97.06 69 LEU A C 1
ATOM 545 O O . LEU A 1 69 ? -5.029 2.785 19.318 1.00 97.06 69 LEU A O 1
ATOM 549 N N . LEU A 1 70 ? -4.583 4.613 18.089 1.00 97.75 70 LEU A N 1
ATOM 550 C CA . LEU A 1 70 ? -5.315 5.559 18.935 1.00 97.75 70 LEU A CA 1
ATOM 551 C C . LEU A 1 70 ? -6.797 5.179 19.057 1.00 97.75 70 LEU A C 1
ATOM 553 O O . LEU A 1 70 ? -7.334 5.149 20.159 1.00 97.75 70 LEU A O 1
ATOM 557 N N . ILE A 1 71 ? -7.450 4.841 17.944 1.00 98.19 71 ILE A N 1
ATOM 558 C CA . ILE A 1 71 ? -8.846 4.388 17.905 1.00 98.19 71 ILE A CA 1
ATOM 559 C C . ILE A 1 71 ? -9.040 3.170 18.804 1.00 98.19 71 ILE A C 1
ATOM 561 O O . ILE A 1 71 ? -9.998 3.109 19.572 1.00 98.19 71 ILE A O 1
ATOM 565 N N . PHE A 1 72 ? -8.123 2.208 18.740 1.00 98.19 72 PHE A N 1
ATOM 566 C CA . PHE A 1 72 ? -8.180 1.020 19.581 1.00 98.19 72 PHE A CA 1
ATOM 567 C C . PHE A 1 72 ? -8.019 1.358 21.065 1.00 98.19 72 PHE A C 1
ATOM 569 O O . PHE A 1 72 ? -8.764 0.820 21.881 1.00 98.19 72 PHE A O 1
ATOM 576 N N . PHE A 1 73 ? -7.143 2.303 21.414 1.00 97.25 73 PHE A N 1
ATOM 577 C CA . PHE A 1 73 ? -7.031 2.817 22.783 1.00 97.25 73 PHE A CA 1
ATOM 578 C C . PHE A 1 73 ? -8.261 3.600 23.259 1.00 97.25 73 PHE A C 1
ATOM 580 O O . PHE A 1 73 ? -8.551 3.588 24.447 1.00 97.25 73 PHE A O 1
ATOM 587 N N . LEU A 1 74 ? -8.995 4.262 22.367 1.00 96.88 74 LEU A N 1
ATOM 588 C CA . LEU A 1 74 ? -10.229 4.970 22.726 1.00 96.88 74 LEU A CA 1
ATOM 589 C C . LEU A 1 74 ? -11.449 4.041 22.798 1.00 96.88 74 LEU A C 1
ATOM 591 O O . LEU A 1 74 ? -12.427 4.357 23.468 1.00 96.88 74 LEU A O 1
ATOM 595 N N . GLY A 1 75 ? -11.428 2.927 22.062 1.00 96.81 75 GLY A N 1
ATOM 596 C CA . GLY A 1 75 ? -12.586 2.049 21.902 1.00 96.81 75 GLY A CA 1
ATOM 597 C C . GLY A 1 75 ? -12.564 0.759 22.719 1.00 96.81 75 GLY A C 1
ATOM 598 O O . GLY A 1 75 ? -13.616 0.121 22.832 1.00 96.81 75 GLY A O 1
ATOM 599 N N . PHE A 1 76 ? -11.418 0.342 23.275 1.00 97.38 76 PHE A N 1
ATOM 600 C CA . PHE A 1 76 ? -11.281 -0.990 23.884 1.00 97.38 76 PHE A CA 1
ATOM 601 C C . PHE A 1 76 ? -12.223 -1.227 25.071 1.00 97.38 76 PHE A C 1
ATOM 603 O O . PHE A 1 76 ? -12.739 -2.333 25.232 1.00 97.38 76 PHE A O 1
ATOM 610 N N . ASP A 1 77 ? -12.488 -0.211 25.885 1.00 95.81 77 ASP A N 1
ATOM 611 C CA . ASP A 1 77 ? -13.328 -0.289 27.082 1.00 95.81 77 ASP A CA 1
ATOM 612 C C . ASP A 1 77 ? -14.775 0.169 26.837 1.00 95.81 77 ASP A C 1
ATOM 614 O O . ASP A 1 77 ? -15.600 0.089 27.747 1.00 95.81 77 ASP A O 1
ATOM 618 N N . SER A 1 78 ? -15.112 0.571 25.605 1.00 94.94 78 SER A N 1
ATOM 619 C CA . SER A 1 78 ? -16.397 1.190 25.246 1.00 94.94 78 SER A CA 1
ATOM 620 C C . SER A 1 78 ? -17.638 0.410 25.698 1.00 94.94 78 SER A C 1
ATOM 622 O O . SER A 1 78 ? -18.617 1.030 26.123 1.00 94.94 78 SER A O 1
ATOM 624 N N . ILE A 1 79 ? -17.596 -0.925 25.601 1.00 95.50 79 ILE A N 1
ATOM 625 C CA . ILE A 1 79 ? -18.655 -1.860 26.027 1.00 95.50 79 ILE A CA 1
ATOM 626 C C . ILE A 1 79 ? -18.125 -2.836 27.085 1.00 95.50 79 ILE A C 1
ATOM 628 O O . ILE A 1 79 ? -18.865 -3.268 27.971 1.00 95.50 79 ILE A O 1
ATOM 632 N N . ALA A 1 80 ? -16.839 -3.189 27.016 1.00 94.81 80 ALA A N 1
ATOM 633 C CA . ALA A 1 80 ? -16.216 -4.106 27.963 1.00 94.81 80 ALA A CA 1
ATOM 634 C C . ALA A 1 80 ? -16.294 -3.591 29.414 1.00 94.81 80 ALA A C 1
ATOM 636 O O . ALA A 1 80 ? -16.614 -4.375 30.306 1.00 94.81 80 ALA A O 1
ATOM 637 N N . SER A 1 81 ? -16.115 -2.285 29.646 1.00 95.06 81 SER A N 1
ATOM 638 C CA . SER A 1 81 ? -16.239 -1.698 30.990 1.00 95.06 81 SER A CA 1
ATOM 639 C C . SER A 1 81 ? -17.679 -1.737 31.514 1.00 95.06 81 SER A C 1
ATOM 641 O O . SER A 1 81 ? -17.917 -2.056 32.677 1.00 95.06 81 SER A O 1
ATOM 643 N N . GLU A 1 82 ? -18.672 -1.487 30.654 1.00 94.88 82 GLU A N 1
ATOM 644 C CA . GLU A 1 82 ? -20.093 -1.581 31.014 1.00 94.88 82 GLU A CA 1
ATOM 645 C C . GLU A 1 82 ? -20.488 -3.018 31.372 1.00 94.88 82 GLU A C 1
ATOM 647 O O . GLU A 1 82 ? -21.327 -3.257 32.245 1.00 94.88 82 GLU A O 1
ATOM 652 N N . ARG A 1 83 ? -19.867 -4.001 30.712 1.00 93.94 83 ARG A N 1
ATOM 653 C CA . ARG A 1 83 ? -20.036 -5.417 31.040 1.00 93.94 83 ARG A CA 1
ATOM 654 C C . ARG A 1 83 ? -19.429 -5.757 32.398 1.00 93.94 83 ARG A C 1
ATOM 656 O O . ARG A 1 83 ? -20.101 -6.417 33.188 1.00 93.94 83 ARG A O 1
ATOM 663 N N . GLU A 1 84 ? -18.196 -5.330 32.656 1.00 93.81 84 GLU A N 1
ATOM 664 C CA . GLU A 1 84 ? -17.491 -5.572 33.923 1.00 93.81 84 GLU A CA 1
ATOM 665 C C . GLU A 1 84 ? -18.239 -4.961 35.111 1.00 93.81 84 GLU A C 1
ATOM 667 O O . GLU A 1 84 ? -18.426 -5.619 36.132 1.00 93.81 84 GLU A O 1
ATOM 672 N N . ASN A 1 85 ? -18.750 -3.741 34.940 1.00 93.75 85 ASN A N 1
ATOM 673 C CA . ASN A 1 85 ? -19.487 -3.011 35.971 1.00 93.75 85 ASN A CA 1
ATOM 674 C C . ASN A 1 85 ? -20.963 -3.439 36.093 1.00 93.75 85 ASN A C 1
ATOM 676 O O . ASN A 1 85 ? -21.704 -2.890 36.905 1.00 93.75 85 ASN A O 1
ATOM 680 N N . GLY A 1 86 ? -21.429 -4.385 35.269 1.00 92.19 86 GLY A N 1
ATOM 681 C CA . GLY A 1 86 ? -22.812 -4.870 35.270 1.00 92.19 86 GLY A CA 1
ATOM 682 C C . GLY A 1 86 ? -23.855 -3.887 34.717 1.00 92.19 86 GLY A C 1
ATOM 683 O O . GLY A 1 86 ? -25.032 -4.244 34.620 1.00 92.19 86 GLY A O 1
ATOM 684 N N . THR A 1 87 ? -23.452 -2.687 34.293 1.00 94.62 87 THR A N 1
ATOM 685 C CA . THR A 1 87 ? -24.345 -1.645 33.759 1.00 94.62 87 THR A CA 1
ATOM 686 C C . THR A 1 87 ? -24.884 -1.983 32.372 1.00 94.62 87 THR A C 1
ATOM 688 O O . THR A 1 87 ? -25.981 -1.558 32.016 1.00 94.62 87 THR A O 1
ATOM 691 N N . LEU A 1 88 ? -24.194 -2.838 31.614 1.00 93.12 88 LEU A N 1
ATOM 692 C CA . LEU A 1 88 ? -24.653 -3.297 30.302 1.00 93.12 88 LEU A CA 1
ATOM 693 C C . LEU A 1 88 ? -26.020 -4.001 30.367 1.00 93.12 88 LEU A C 1
ATOM 695 O O . LEU A 1 88 ? -26.869 -3.802 29.500 1.00 93.12 88 LEU A O 1
ATOM 699 N N . LYS A 1 89 ? -26.266 -4.802 31.416 1.00 92.62 89 LYS A N 1
ATOM 700 C CA . LYS A 1 89 ? -27.567 -5.467 31.614 1.00 92.62 89 LYS A CA 1
ATOM 701 C C . LYS A 1 89 ? -28.678 -4.448 31.873 1.00 92.62 89 LYS A C 1
ATOM 703 O O . LYS A 1 89 ? -29.792 -4.638 31.393 1.00 92.62 89 LYS A O 1
ATOM 708 N N . ILE A 1 90 ? -28.356 -3.363 32.581 1.00 95.12 90 ILE A N 1
ATOM 709 C CA . ILE A 1 90 ? -29.285 -2.264 32.864 1.00 95.12 90 ILE A CA 1
ATOM 710 C C . ILE A 1 90 ? -29.680 -1.577 31.551 1.00 95.12 90 ILE A C 1
ATOM 712 O O . ILE A 1 90 ? -30.871 -1.462 31.273 1.00 95.12 90 ILE A O 1
ATOM 716 N N . LEU A 1 91 ? -28.710 -1.226 30.699 1.00 93.81 91 LEU A N 1
ATOM 717 C CA . LEU A 1 91 ? -28.966 -0.602 29.392 1.00 93.81 91 LEU A CA 1
ATOM 718 C C . LEU A 1 91 ? -29.881 -1.458 28.503 1.00 93.81 91 LEU A C 1
ATOM 720 O O . LEU A 1 91 ? -30.837 -0.954 27.915 1.00 93.81 91 LEU A O 1
ATOM 724 N N . ILE A 1 92 ? -29.627 -2.768 28.441 1.00 93.88 92 ILE A N 1
ATOM 725 C CA . ILE A 1 92 ? -30.444 -3.689 27.640 1.00 93.88 92 ILE A CA 1
ATOM 726 C C . ILE A 1 92 ? -31.853 -3.833 28.236 1.00 93.88 92 ILE A C 1
ATOM 728 O O . ILE A 1 92 ? -32.831 -3.836 27.490 1.00 93.88 92 ILE A O 1
ATOM 732 N N . SER A 1 93 ? -31.986 -3.889 29.568 1.00 94.44 93 SER A N 1
ATOM 733 C CA . SER A 1 93 ? -33.297 -3.965 30.239 1.00 94.44 93 SER A CA 1
ATOM 734 C C . SER A 1 93 ? -34.167 -2.721 30.021 1.00 94.44 93 SER A C 1
ATOM 736 O O . SER A 1 93 ? -35.389 -2.819 30.032 1.00 94.44 93 SER A O 1
ATOM 738 N N . GLN A 1 94 ? -33.546 -1.570 29.743 1.00 93.81 94 GLN A N 1
ATOM 739 C CA . GLN A 1 94 ? -34.222 -0.320 29.378 1.00 93.81 94 GLN A CA 1
ATOM 740 C C . GLN A 1 94 ? -34.672 -0.280 27.902 1.00 93.81 94 GLN A C 1
ATOM 742 O O . GLN A 1 94 ? -35.170 0.741 27.436 1.00 93.81 94 GLN A O 1
ATOM 747 N N . GLY A 1 95 ? -34.512 -1.377 27.151 1.00 92.88 95 GLY A N 1
ATOM 748 C CA . GLY A 1 95 ? -34.979 -1.504 25.767 1.00 92.88 95 GLY A CA 1
ATOM 749 C C . GLY A 1 95 ? -33.954 -1.100 24.702 1.00 92.88 95 GLY A C 1
ATOM 750 O O . GLY A 1 95 ? -34.299 -0.998 23.520 1.00 92.88 95 GLY A O 1
ATOM 751 N N . ILE A 1 96 ? -32.688 -0.877 25.073 1.00 94.44 96 ILE A N 1
ATOM 752 C CA . ILE A 1 96 ? -31.626 -0.588 24.103 1.00 94.44 96 ILE A CA 1
ATOM 753 C C . ILE A 1 96 ? -31.194 -1.891 23.420 1.00 94.44 96 ILE A C 1
ATOM 755 O O . ILE A 1 96 ? -30.642 -2.798 24.038 1.00 94.44 96 ILE A O 1
ATOM 759 N N . SER A 1 97 ? -31.417 -1.974 22.108 1.00 94.38 97 SER A N 1
ATOM 760 C CA . SER A 1 97 ? -30.941 -3.087 21.279 1.00 94.38 97 SER A CA 1
ATOM 761 C C . SER A 1 97 ? -29.416 -3.061 21.104 1.00 94.38 97 SER A C 1
ATOM 763 O O . SER A 1 97 ? -28.835 -1.982 20.968 1.00 94.38 97 SER A O 1
ATOM 765 N N . TRP A 1 98 ? -28.796 -4.232 20.937 1.00 92.31 98 TRP A N 1
ATOM 766 C CA . TRP A 1 98 ? -27.366 -4.377 20.623 1.00 92.31 98 TRP A CA 1
ATOM 767 C C . TRP A 1 98 ? -26.894 -3.557 19.420 1.00 92.31 98 TRP A C 1
ATOM 769 O O . TRP A 1 98 ? -25.824 -2.957 19.468 1.00 92.31 98 TRP A O 1
ATOM 779 N N . GLN A 1 99 ? -27.706 -3.493 18.361 1.00 93.94 99 GLN A N 1
ATOM 780 C CA . GLN A 1 99 ? -27.381 -2.731 17.153 1.00 93.94 99 GLN A CA 1
ATOM 781 C C . GLN A 1 99 ? -27.199 -1.244 17.473 1.00 93.94 99 GLN A C 1
ATOM 783 O O . GLN A 1 99 ? -26.148 -0.687 17.178 1.00 93.94 99 GLN A O 1
ATOM 788 N N . LYS A 1 100 ? -28.176 -0.634 18.163 1.00 94.75 100 LYS A N 1
ATOM 789 C CA . LYS A 1 100 ? -28.110 0.772 18.601 1.00 94.75 100 LYS A CA 1
ATOM 790 C C . LYS A 1 100 ? -26.895 1.057 19.482 1.00 94.75 100 LYS A C 1
ATOM 792 O O . LYS A 1 100 ? -26.292 2.120 19.359 1.00 94.75 100 LYS A O 1
ATOM 797 N N . LEU A 1 101 ? -26.538 0.118 20.357 1.00 94.62 101 LEU A N 1
ATOM 798 C CA . LEU A 1 101 ? -25.403 0.269 21.263 1.00 94.62 101 LEU A CA 1
ATOM 799 C C . LEU A 1 101 ? -24.076 0.282 20.488 1.00 94.62 101 LEU A C 1
ATOM 801 O O . LEU A 1 101 ? -23.277 1.201 20.661 1.00 94.62 101 LEU A O 1
ATOM 805 N N . ILE A 1 102 ? -23.877 -0.664 19.564 1.00 95.75 102 ILE A N 1
ATOM 806 C CA . ILE A 1 102 ? -22.668 -0.733 18.728 1.00 95.75 102 ILE A CA 1
ATOM 807 C C . ILE A 1 102 ? -22.571 0.481 17.796 1.00 95.75 102 ILE A C 1
ATOM 809 O O . ILE A 1 102 ? -21.516 1.117 17.733 1.00 95.75 102 ILE A O 1
ATOM 813 N N . THR A 1 103 ? -23.650 0.842 17.094 1.00 96.50 103 THR A N 1
ATOM 814 C CA . THR A 1 103 ? -23.628 1.977 16.159 1.00 96.50 103 THR A CA 1
ATOM 815 C C . THR A 1 103 ? -23.419 3.298 16.888 1.00 96.50 103 THR A C 1
ATOM 817 O O . THR A 1 103 ? -22.612 4.107 16.443 1.00 96.50 103 THR A O 1
ATOM 820 N N . GLY A 1 104 ? -24.084 3.506 18.029 1.00 96.56 104 GLY A N 1
ATOM 821 C CA . GLY A 1 104 ? -23.958 4.732 18.818 1.00 96.56 104 GLY A CA 1
ATOM 822 C C . GLY A 1 104 ? -22.551 4.919 19.385 1.00 96.56 104 GLY A C 1
ATOM 823 O O . GLY A 1 104 ? -21.962 5.987 19.228 1.00 96.56 104 GLY A O 1
ATOM 824 N N . LYS A 1 105 ? -21.968 3.864 19.972 1.00 96.31 105 LYS A N 1
ATOM 825 C CA . LYS A 1 105 ? -20.582 3.899 20.470 1.00 96.31 105 LYS A CA 1
ATOM 826 C C . LYS A 1 105 ? -19.586 4.125 19.329 1.00 96.31 105 LYS A C 1
ATOM 828 O O . LYS A 1 105 ? -18.685 4.946 19.470 1.00 96.31 105 LYS A O 1
ATOM 833 N N . SER A 1 106 ? -19.790 3.471 18.183 1.00 97.69 106 SER A N 1
ATOM 834 C CA . SER A 1 106 ? -18.932 3.658 17.003 1.00 97.69 106 SER A CA 1
ATOM 835 C C . SER A 1 106 ? -19.005 5.094 16.478 1.00 97.69 106 SER A C 1
ATOM 837 O O . SER A 1 106 ? -17.967 5.701 16.234 1.00 97.69 106 SER A O 1
ATOM 839 N N . MET A 1 107 ? -20.208 5.673 16.370 1.00 97.75 107 MET A N 1
ATOM 840 C CA . MET A 1 107 ? -20.403 7.075 15.976 1.00 97.75 107 MET A CA 1
ATOM 841 C C . MET A 1 107 ? -19.748 8.050 16.959 1.00 97.75 107 MET A C 1
ATOM 843 O O . MET A 1 107 ? -19.167 9.039 16.524 1.00 97.75 107 MET A O 1
ATOM 847 N N . GLY A 1 108 ? -19.789 7.759 18.263 1.00 97.75 108 GLY A N 1
ATOM 848 C CA . GLY A 1 108 ? -19.102 8.556 19.280 1.00 97.75 108 GLY A CA 1
ATOM 849 C C . GLY A 1 108 ? -17.588 8.595 19.067 1.00 97.75 108 GLY A C 1
ATOM 850 O O . GLY A 1 108 ? -16.997 9.673 19.051 1.00 97.75 108 GLY A O 1
ATOM 851 N N . ILE A 1 109 ? -16.963 7.439 18.822 1.00 97.69 109 ILE A N 1
ATOM 852 C CA . ILE A 1 109 ? -15.522 7.373 18.532 1.00 97.69 109 ILE A CA 1
ATOM 853 C C . ILE A 1 109 ? -15.209 8.066 17.200 1.00 97.69 109 ILE A C 1
ATOM 855 O O . ILE A 1 109 ? -14.264 8.847 17.132 1.00 97.69 109 ILE A O 1
ATOM 859 N N . ILE A 1 110 ? -16.020 7.852 16.157 1.00 98.19 110 ILE A N 1
ATOM 860 C CA . ILE A 1 110 ? -15.862 8.540 14.864 1.00 98.19 110 ILE A CA 1
ATOM 861 C C . ILE A 1 110 ? -15.913 10.060 15.048 1.00 98.19 110 ILE A C 1
ATOM 863 O O . ILE A 1 110 ? -15.075 10.758 14.485 1.00 98.19 110 ILE A O 1
ATOM 867 N N . ALA A 1 111 ? -16.836 10.582 15.860 1.00 97.81 111 ALA A N 1
ATOM 868 C CA . ALA A 1 111 ? -16.930 12.012 16.137 1.00 97.81 111 ALA A CA 1
ATOM 869 C C . ALA A 1 111 ? -15.655 12.555 16.801 1.00 97.81 111 ALA A C 1
ATOM 871 O O . ALA A 1 111 ? -15.152 13.596 16.383 1.00 97.81 111 ALA A O 1
ATOM 872 N N . VAL A 1 112 ? -15.085 11.830 17.772 1.00 97.31 112 VAL A N 1
ATOM 873 C CA . VAL A 1 112 ? -13.800 12.196 18.393 1.00 97.31 112 VAL A CA 1
ATOM 874 C C . VAL A 1 112 ? -12.678 12.188 17.355 1.00 97.31 112 VAL A C 1
ATOM 876 O O . VAL A 1 112 ? -11.936 13.161 17.243 1.00 97.31 112 VAL A O 1
ATOM 879 N N . ILE A 1 113 ? 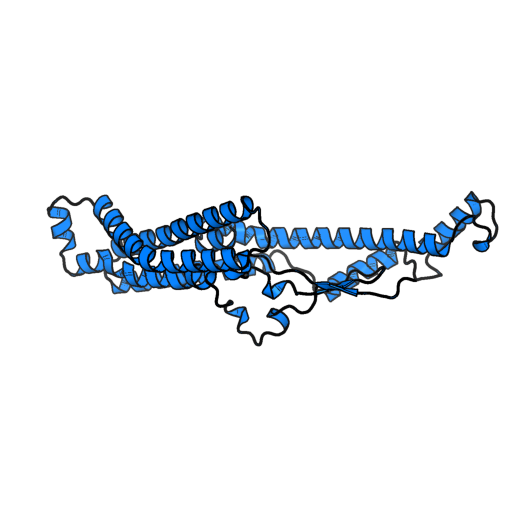-12.575 11.141 16.539 1.00 97.44 113 ILE A N 1
ATOM 880 C CA . ILE A 1 113 ? -11.534 11.035 15.510 1.00 97.44 113 ILE A CA 1
ATOM 881 C C . ILE A 1 113 ? -11.669 12.120 14.444 1.00 97.44 113 ILE A C 1
ATOM 883 O O . ILE A 1 113 ? -10.655 12.657 14.003 1.00 97.44 113 ILE A O 1
ATOM 887 N N . LEU A 1 114 ? -12.892 12.507 14.076 1.00 96.94 114 LEU A N 1
ATOM 888 C CA . LEU A 1 114 ? -13.141 13.606 13.144 1.00 96.94 114 LEU A CA 1
ATOM 889 C C . LEU A 1 114 ? -12.535 14.929 13.627 1.00 96.94 114 LEU A C 1
ATOM 891 O O . LEU A 1 114 ? -12.028 15.685 12.798 1.00 96.94 114 LEU A O 1
ATOM 895 N N . THR A 1 115 ? -12.508 15.188 14.940 1.00 96.81 115 THR A N 1
ATOM 896 C CA . THR A 1 115 ? -11.880 16.408 15.486 1.00 96.81 115 THR A CA 1
ATOM 897 C C . THR A 1 115 ? -10.370 16.471 15.241 1.00 96.81 115 THR A C 1
ATOM 899 O O . THR A 1 115 ? -9.831 17.563 15.089 1.00 96.81 115 THR A O 1
ATOM 902 N N . LEU A 1 116 ? -9.696 15.319 15.152 1.00 95.75 116 LEU A N 1
ATOM 903 C CA . LEU A 1 116 ? -8.262 15.220 14.855 1.00 95.75 116 LEU A CA 1
ATOM 904 C C . LEU A 1 116 ? -7.991 15.088 13.353 1.00 95.75 116 LEU A C 1
ATOM 906 O O . LEU A 1 116 ? -7.001 15.604 12.843 1.00 95.75 116 LEU A O 1
ATOM 910 N N . TYR A 1 117 ? -8.878 14.400 12.640 1.00 95.94 117 TYR A N 1
ATOM 911 C CA . TYR A 1 117 ? -8.762 14.126 11.214 1.00 95.94 117 TYR A CA 1
ATOM 912 C C . TYR A 1 117 ? -8.964 15.380 10.354 1.00 95.94 117 TYR A C 1
ATOM 914 O O . TYR A 1 117 ? -8.169 15.638 9.450 1.00 95.94 117 TYR A O 1
ATOM 922 N N . LEU A 1 118 ? -9.995 16.185 10.646 1.00 95.69 118 LEU A N 1
ATOM 923 C CA . LEU A 1 118 ? -10.318 17.370 9.847 1.00 95.69 118 LEU A CA 1
ATOM 924 C C . LEU A 1 118 ? -9.159 18.383 9.788 1.00 95.69 118 LEU A C 1
ATOM 926 O O . LEU A 1 118 ? -8.829 18.786 8.676 1.00 95.69 118 LEU A O 1
ATOM 930 N N . PRO A 1 119 ? -8.488 18.756 10.900 1.00 94.88 119 PRO A N 1
ATOM 931 C CA . PRO A 1 119 ? -7.328 19.650 10.853 1.00 94.88 119 PRO A CA 1
ATOM 932 C C . PRO A 1 119 ? -6.167 19.131 9.999 1.00 94.88 119 PRO A C 1
ATOM 934 O O . PRO A 1 119 ? -5.505 19.917 9.327 1.00 94.88 119 PRO A O 1
ATOM 937 N N . ILE A 1 120 ? -5.909 17.819 10.011 1.00 93.00 120 ILE A N 1
ATOM 938 C CA . ILE A 1 120 ? -4.827 17.222 9.215 1.00 93.00 120 ILE A CA 1
ATOM 939 C C . ILE A 1 120 ? -5.145 17.368 7.727 1.00 93.00 120 ILE A C 1
ATOM 941 O O . ILE A 1 120 ? -4.313 17.857 6.968 1.00 93.00 120 ILE A O 1
ATOM 945 N N . ILE A 1 121 ? -6.364 17.008 7.317 1.00 93.25 121 ILE A N 1
ATOM 946 C CA . ILE A 1 121 ? -6.782 17.106 5.915 1.00 93.25 121 ILE A CA 1
ATOM 947 C C . ILE A 1 121 ? -6.847 18.556 5.444 1.00 93.25 121 ILE A C 1
ATOM 949 O O . ILE A 1 121 ? -6.385 18.854 4.343 1.00 93.25 121 ILE A O 1
ATOM 953 N N . THR A 1 122 ? -7.387 19.470 6.254 1.00 92.19 122 THR A N 1
ATOM 954 C CA . THR A 1 122 ? -7.449 20.887 5.876 1.00 92.19 122 THR A CA 1
ATOM 955 C C . THR A 1 122 ? -6.054 21.477 5.742 1.00 92.19 122 THR A C 1
ATOM 957 O O . THR A 1 122 ? -5.798 22.184 4.770 1.00 92.19 122 THR A O 1
ATOM 960 N N . LEU A 1 123 ? -5.124 21.143 6.641 1.00 91.75 123 LEU A N 1
ATOM 961 C CA . LEU A 1 123 ? -3.737 21.581 6.535 1.00 91.75 123 LEU A CA 1
ATOM 962 C C . LEU A 1 123 ? -3.061 21.015 5.278 1.00 91.75 123 LEU A C 1
ATOM 964 O O . LEU A 1 123 ? -2.452 21.774 4.529 1.00 91.75 123 LEU A O 1
ATOM 968 N N . SER A 1 124 ? -3.209 19.717 4.998 1.00 89.00 124 SER A N 1
ATOM 969 C CA . SER A 1 124 ? -2.672 19.103 3.776 1.00 89.00 124 SER A CA 1
ATOM 970 C C . SER A 1 124 ? -3.244 19.742 2.508 1.00 89.00 124 SER A C 1
ATOM 972 O O . SER A 1 124 ? -2.498 20.016 1.570 1.00 89.00 124 SER A O 1
ATOM 974 N N . PHE A 1 125 ? -4.546 20.038 2.495 1.00 88.44 125 PHE A N 1
ATOM 975 C CA . PHE A 1 125 ? -5.201 20.722 1.384 1.00 88.44 125 PHE A CA 1
ATOM 976 C C . PHE A 1 125 ? -4.688 22.153 1.201 1.00 88.44 125 PHE A C 1
ATOM 978 O O . PHE A 1 125 ? -4.418 22.558 0.075 1.00 88.44 125 PHE A O 1
ATOM 985 N N . LEU A 1 126 ? -4.513 22.909 2.289 1.00 89.25 126 LEU A N 1
ATOM 986 C CA . LEU A 1 126 ? -3.973 24.267 2.232 1.00 89.25 126 LEU A CA 1
ATOM 987 C C . LEU A 1 126 ? -2.553 24.272 1.667 1.00 89.25 126 LEU A C 1
ATOM 989 O O . LEU A 1 126 ? -2.268 25.038 0.751 1.00 89.25 126 LEU A O 1
ATOM 993 N N . ILE A 1 127 ? -1.676 23.397 2.166 1.00 88.12 127 ILE A N 1
ATOM 994 C CA . ILE A 1 127 ? -0.289 23.321 1.690 1.00 88.12 127 ILE A CA 1
ATOM 995 C C . ILE A 1 127 ? -0.258 22.949 0.200 1.00 88.12 127 ILE A C 1
ATOM 997 O O . ILE A 1 127 ? 0.440 23.604 -0.573 1.00 88.12 127 ILE A O 1
ATOM 1001 N N . TRP A 1 128 ? -1.052 21.959 -0.224 1.00 86.69 128 TRP A N 1
ATOM 1002 C CA . TRP A 1 128 ? -1.190 21.617 -1.644 1.00 86.69 128 TRP A CA 1
ATOM 1003 C C . TRP A 1 128 ? -1.690 22.811 -2.471 1.00 86.69 128 TRP A C 1
ATOM 1005 O O . TRP A 1 128 ? -1.106 23.128 -3.505 1.00 86.69 128 TRP A O 1
ATOM 1015 N N . PHE A 1 129 ? -2.717 23.521 -1.996 1.00 85.62 129 PHE A N 1
ATOM 1016 C CA . PHE A 1 129 ? -3.296 24.668 -2.695 1.00 85.62 129 PHE A CA 1
ATOM 1017 C C . PHE A 1 129 ? -2.284 25.804 -2.906 1.00 85.62 129 PHE A C 1
ATOM 1019 O O . PHE A 1 129 ? -2.265 26.398 -3.981 1.00 85.62 129 PHE A O 1
ATOM 1026 N N . PHE A 1 130 ? -1.426 26.082 -1.917 1.00 85.75 130 PHE A N 1
ATOM 1027 C CA . PHE A 1 130 ? -0.381 27.110 -2.021 1.00 85.75 130 PHE A CA 1
ATOM 1028 C C . PHE A 1 130 ? 0.806 26.700 -2.900 1.00 85.75 130 PHE A C 1
ATOM 1030 O O . PHE A 1 130 ? 1.449 27.568 -3.484 1.00 85.75 130 PHE A O 1
ATOM 1037 N N . LEU A 1 131 ? 1.115 25.403 -2.987 1.00 82.56 131 LEU A N 1
ATOM 1038 C CA . LEU A 1 131 ? 2.244 24.893 -3.774 1.00 82.56 131 LEU A CA 1
ATOM 1039 C C . LEU A 1 131 ? 1.883 24.561 -5.227 1.00 82.56 131 LEU A C 1
ATOM 1041 O O . LEU A 1 131 ? 2.775 24.324 -6.045 1.00 82.56 131 LEU A O 1
ATOM 1045 N N . LYS A 1 132 ? 0.592 24.543 -5.573 1.00 77.62 132 LYS A N 1
ATOM 1046 C CA . LYS A 1 132 ? 0.143 24.287 -6.942 1.00 77.62 132 LYS A CA 1
ATOM 1047 C C . LYS A 1 132 ? 0.570 25.446 -7.862 1.00 77.62 132 LYS A C 1
ATOM 1049 O O . LYS A 1 132 ? 0.212 26.600 -7.646 1.00 77.62 132 LYS A O 1
ATOM 1054 N N . ASN A 1 133 ? 1.296 25.125 -8.934 1.00 70.94 133 ASN A N 1
ATOM 1055 C CA . ASN A 1 133 ? 1.749 26.099 -9.941 1.00 70.94 133 ASN A CA 1
ATOM 1056 C C . ASN A 1 133 ? 0.856 26.145 -11.197 1.00 70.94 133 ASN A C 1
ATOM 1058 O O . ASN A 1 133 ? 1.077 26.966 -12.086 1.00 70.94 133 ASN A O 1
ATOM 1062 N N . THR A 1 134 ? -0.149 25.271 -11.302 1.00 67.19 134 THR A N 1
ATOM 1063 C CA . THR A 1 134 ? -1.009 25.128 -12.488 1.00 67.19 134 THR A CA 1
ATOM 1064 C C . THR A 1 134 ? -2.444 25.594 -12.199 1.00 67.19 134 THR A C 1
ATOM 1066 O O . THR A 1 134 ? -3.028 25.195 -11.196 1.00 67.19 134 THR A O 1
ATOM 1069 N N . PRO A 1 135 ? -3.069 26.429 -13.053 1.00 59.97 135 PRO A N 1
ATOM 1070 C CA . PRO A 1 135 ? -4.381 27.021 -12.758 1.00 59.97 135 PRO A CA 1
ATOM 1071 C C . PRO A 1 135 ? -5.564 26.035 -12.842 1.00 59.97 135 PRO A C 1
ATOM 1073 O O . PRO A 1 135 ? -6.524 26.182 -12.084 1.00 59.97 135 PRO A O 1
ATOM 1076 N N . ASN A 1 136 ? -5.485 24.991 -13.678 1.00 63.50 136 ASN A N 1
ATOM 1077 C CA . ASN A 1 136 ? -6.570 24.026 -13.897 1.00 63.50 136 ASN A CA 1
ATOM 1078 C C . ASN A 1 136 ? -6.201 22.640 -13.354 1.00 63.50 136 ASN A C 1
ATOM 1080 O O . ASN A 1 136 ? -5.384 21.945 -13.949 1.00 63.50 136 ASN A O 1
ATOM 1084 N N . GLY A 1 137 ? -6.834 22.231 -12.252 1.00 72.94 137 GLY A N 1
ATOM 1085 C CA . GLY A 1 137 ? -6.542 20.967 -11.564 1.00 72.94 137 GLY A CA 1
ATOM 1086 C C . GLY A 1 137 ? -7.793 20.244 -11.071 1.00 72.94 137 GLY A C 1
ATOM 1087 O O . GLY A 1 137 ? -7.835 19.827 -9.919 1.00 72.94 137 GLY A O 1
ATOM 1088 N N . LEU A 1 138 ? -8.838 20.130 -11.901 1.00 82.62 138 LEU A N 1
ATOM 1089 C CA . LEU A 1 138 ? -10.050 19.384 -11.521 1.00 82.62 138 LEU A CA 1
ATOM 1090 C C . LEU A 1 138 ? -9.737 17.919 -11.180 1.00 82.62 138 LEU A C 1
ATOM 1092 O O . LEU A 1 138 ? -10.282 17.401 -10.212 1.00 82.62 138 LEU A O 1
ATOM 1096 N N . ASP A 1 139 ? -8.823 17.282 -11.918 1.00 86.56 139 ASP A N 1
ATOM 1097 C CA . ASP A 1 139 ? -8.360 15.918 -11.628 1.00 86.56 139 ASP A CA 1
ATOM 1098 C C . ASP A 1 139 ? -7.684 15.827 -10.248 1.00 86.56 139 ASP A C 1
ATOM 1100 O O . ASP A 1 139 ? -8.019 14.964 -9.444 1.00 86.56 139 ASP A O 1
ATOM 1104 N N . GLU A 1 140 ? -6.804 16.772 -9.909 1.00 84.25 140 GLU A N 1
ATOM 1105 C CA . GLU A 1 140 ? -6.133 16.796 -8.602 1.00 84.25 140 GLU A CA 1
ATOM 1106 C C . GLU A 1 140 ? -7.116 17.012 -7.442 1.00 84.25 140 GLU A C 1
ATOM 1108 O O . GLU A 1 140 ? -7.015 16.345 -6.412 1.00 84.25 140 GLU A O 1
ATOM 1113 N N . ILE A 1 141 ? -8.110 17.889 -7.623 1.00 87.00 141 ILE A N 1
ATOM 1114 C CA . ILE A 1 141 ? -9.173 18.111 -6.632 1.00 87.00 141 ILE A CA 1
ATOM 1115 C C . ILE A 1 141 ? -10.004 16.836 -6.445 1.00 87.00 141 ILE A C 1
ATOM 1117 O O . ILE A 1 141 ? -10.309 16.467 -5.310 1.00 87.00 141 ILE A O 1
ATOM 1121 N N . LEU A 1 142 ? -10.350 16.143 -7.536 1.00 89.81 142 LEU A N 1
ATOM 1122 C CA . LEU A 1 142 ? -11.079 14.876 -7.472 1.00 89.81 142 LEU A CA 1
ATOM 1123 C C . LEU A 1 142 ? -10.265 13.803 -6.745 1.00 89.81 142 LEU A C 1
ATOM 1125 O O . LEU A 1 142 ? -10.798 13.157 -5.845 1.00 89.81 142 LEU A O 1
ATOM 1129 N N . ARG A 1 143 ? -8.973 13.657 -7.062 1.00 88.75 143 ARG A N 1
ATOM 1130 C CA . ARG A 1 143 ? -8.071 12.726 -6.366 1.00 88.75 143 ARG A CA 1
ATOM 1131 C C . ARG A 1 143 ? -7.983 13.035 -4.875 1.00 88.75 143 ARG A C 1
ATOM 1133 O O . ARG A 1 143 ? -8.103 12.123 -4.067 1.00 88.75 143 ARG A O 1
ATOM 1140 N N . MET A 1 144 ? -7.867 14.309 -4.497 1.00 87.75 144 MET A N 1
ATOM 1141 C CA . MET A 1 144 ? -7.885 14.737 -3.092 1.00 87.75 144 MET A CA 1
ATOM 1142 C C . MET A 1 144 ? -9.215 14.433 -2.394 1.00 87.75 144 MET A C 1
ATOM 1144 O O . MET A 1 144 ? -9.227 14.006 -1.236 1.00 87.75 144 MET A O 1
ATOM 1148 N N . GLY A 1 145 ? -10.340 14.620 -3.086 1.00 91.19 145 GLY A N 1
ATOM 1149 C CA . GLY A 1 145 ? -11.665 14.275 -2.573 1.00 91.19 145 GLY A CA 1
ATOM 1150 C C . GLY A 1 145 ? -11.821 12.772 -2.339 1.00 91.19 145 GLY A C 1
ATOM 1151 O O . GLY A 1 145 ? -12.262 12.360 -1.265 1.00 91.19 145 GLY A O 1
ATOM 1152 N N . VAL A 1 146 ? -11.398 11.952 -3.307 1.00 93.06 146 VAL A N 1
ATOM 1153 C CA . VAL A 1 146 ? -11.396 10.484 -3.201 1.00 93.06 146 VAL A CA 1
ATOM 1154 C C . VAL A 1 146 ? -10.480 10.026 -2.068 1.00 93.06 146 VAL A C 1
ATOM 1156 O O . VAL A 1 146 ? -10.903 9.216 -1.248 1.00 93.06 146 VAL A O 1
ATOM 1159 N N . LEU A 1 147 ? -9.276 10.593 -1.964 1.00 92.12 147 LEU A N 1
ATOM 1160 C CA . LEU A 1 147 ? -8.327 10.319 -0.886 1.00 92.12 147 LEU A CA 1
ATOM 1161 C C . LEU A 1 147 ? -8.953 10.620 0.483 1.00 92.12 147 LEU A C 1
ATOM 1163 O O . LEU A 1 147 ? -8.971 9.768 1.367 1.00 92.12 147 LEU A O 1
ATOM 1167 N N . THR A 1 148 ? -9.544 11.805 0.643 1.00 93.44 148 THR A N 1
ATOM 1168 C CA . THR A 1 148 ? -10.225 12.210 1.883 1.00 93.44 148 THR A CA 1
ATOM 1169 C C . THR A 1 148 ? -11.345 11.224 2.238 1.00 93.44 148 THR A C 1
ATOM 1171 O O . THR A 1 148 ? -11.382 10.678 3.340 1.00 93.44 148 THR A O 1
ATOM 1174 N N . GLY A 1 149 ? -12.225 10.909 1.285 1.00 95.62 149 GLY A N 1
ATOM 1175 C CA . GLY A 1 149 ? -13.297 9.935 1.497 1.00 95.62 149 GLY A CA 1
ATOM 1176 C C . GLY A 1 149 ? -12.775 8.547 1.884 1.00 95.62 149 GLY A C 1
ATOM 1177 O O . GLY A 1 149 ? -13.280 7.936 2.828 1.00 95.62 149 GLY A O 1
ATOM 1178 N N . ALA A 1 150 ? -11.728 8.069 1.211 1.00 96.00 150 ALA A N 1
ATOM 1179 C CA . ALA A 1 150 ? -11.128 6.766 1.469 1.00 96.00 150 ALA A CA 1
ATOM 1180 C C . ALA A 1 150 ? -10.528 6.669 2.878 1.00 96.00 150 ALA A C 1
ATOM 1182 O O . ALA A 1 150 ? -10.779 5.691 3.583 1.00 96.00 150 ALA A O 1
ATOM 1183 N N . TYR A 1 151 ? -9.803 7.696 3.331 1.00 96.06 151 TYR A N 1
ATOM 1184 C CA . TYR A 1 151 ? -9.255 7.736 4.688 1.00 96.06 151 TYR A CA 1
ATOM 1185 C C . TYR A 1 151 ? -10.343 7.816 5.762 1.00 96.06 151 TYR A C 1
ATOM 1187 O O . TYR A 1 151 ? -10.220 7.178 6.809 1.00 96.06 151 TYR A O 1
ATOM 1195 N N . PHE A 1 152 ? -11.430 8.549 5.512 1.00 96.94 152 PHE A N 1
ATOM 1196 C CA . PHE A 1 152 ? -12.569 8.577 6.428 1.00 96.94 152 PHE A CA 1
ATOM 1197 C C . PHE A 1 152 ? -13.213 7.189 6.582 1.00 96.94 152 PHE A C 1
ATOM 1199 O O . PHE A 1 152 ? -13.459 6.739 7.706 1.00 96.94 152 PHE A O 1
ATOM 1206 N N . VAL A 1 153 ? -13.444 6.484 5.468 1.00 96.94 153 VAL A N 1
ATOM 1207 C CA . VAL A 1 153 ? -13.975 5.111 5.481 1.00 96.94 153 VAL A CA 1
ATOM 1208 C C . VAL A 1 153 ? -13.007 4.170 6.195 1.00 96.94 153 VAL A C 1
ATOM 1210 O O . VAL A 1 153 ? -13.426 3.424 7.079 1.00 96.94 153 VAL A O 1
ATOM 1213 N N . TYR A 1 154 ? -11.715 4.253 5.875 1.00 97.12 154 TYR A N 1
ATOM 1214 C CA . TYR A 1 154 ? -10.653 3.478 6.513 1.00 97.12 154 TYR A CA 1
ATOM 1215 C C . TYR A 1 154 ? -10.685 3.610 8.041 1.00 97.12 154 TYR A C 1
ATOM 1217 O O . TYR A 1 154 ? -10.804 2.608 8.745 1.00 97.12 154 TYR A O 1
ATOM 1225 N N . LEU A 1 155 ? -10.659 4.836 8.571 1.00 97.69 155 LEU A N 1
ATOM 1226 C CA . LEU A 1 155 ? -10.692 5.070 10.018 1.00 97.69 155 LEU A CA 1
ATOM 1227 C C . LEU A 1 155 ? -12.014 4.615 10.648 1.00 97.69 155 LEU A C 1
ATOM 1229 O O . LEU A 1 155 ? -12.015 4.042 11.738 1.00 97.69 155 LEU A O 1
ATOM 1233 N N . SER A 1 156 ? -13.133 4.799 9.945 1.00 97.56 156 SER A N 1
ATOM 1234 C CA . SER A 1 156 ? -14.449 4.344 10.409 1.00 97.56 156 SER A CA 1
ATOM 1235 C C . SER A 1 156 ? -14.508 2.823 10.585 1.00 97.56 156 SER A C 1
ATOM 1237 O O . SER A 1 156 ? -15.097 2.350 11.559 1.00 97.56 156 SER A O 1
ATOM 1239 N N . VAL A 1 157 ? -13.852 2.050 9.709 1.00 97.19 157 VAL A N 1
ATOM 1240 C CA . VAL A 1 157 ? -13.729 0.588 9.859 1.00 97.19 157 VAL A CA 1
ATOM 1241 C C . VAL A 1 157 ? -13.026 0.238 11.170 1.00 97.19 157 VAL A C 1
ATOM 1243 O O . VAL A 1 157 ? -13.528 -0.596 11.923 1.00 97.19 157 VAL A O 1
ATOM 1246 N N . PHE A 1 158 ? -11.918 0.908 11.501 1.00 98.00 158 PHE A N 1
ATOM 1247 C CA . PHE A 1 158 ? -11.216 0.680 12.768 1.00 98.00 158 PHE A CA 1
ATOM 1248 C C . PHE A 1 158 ? -12.065 1.055 13.987 1.00 98.00 158 PHE A C 1
ATOM 1250 O O . PHE A 1 158 ? -12.044 0.325 14.978 1.00 98.00 158 PHE A O 1
ATOM 1257 N N . CYS A 1 159 ? -12.862 2.126 13.917 1.00 98.12 159 CYS A N 1
ATOM 1258 C CA . CYS A 1 159 ? -13.790 2.491 14.993 1.00 98.12 159 CYS A CA 1
ATOM 1259 C C . CYS A 1 159 ? -14.819 1.382 15.251 1.00 98.12 159 CYS A C 1
ATOM 1261 O O . CYS A 1 159 ? -15.039 0.994 16.398 1.00 98.12 159 CYS A O 1
ATOM 1263 N N . VAL A 1 160 ? -15.413 0.831 14.188 1.00 97.44 160 VAL A N 1
ATOM 1264 C CA . VAL A 1 160 ? -16.379 -0.273 14.300 1.00 97.44 160 VAL A CA 1
ATOM 1265 C C . VAL A 1 160 ? -15.706 -1.530 14.850 1.00 97.44 160 VAL A C 1
ATOM 1267 O O . VAL A 1 160 ? -16.240 -2.151 15.767 1.00 97.44 160 VAL A O 1
ATOM 1270 N N . VAL A 1 161 ? -14.515 -1.886 14.356 1.00 97.62 161 VAL A N 1
ATOM 1271 C CA . VAL A 1 161 ? -13.742 -3.033 14.864 1.00 97.62 161 VAL A CA 1
ATOM 1272 C C . VAL A 1 161 ? -13.443 -2.876 16.356 1.00 97.62 161 VAL A C 1
ATOM 1274 O O . VAL A 1 161 ? -13.640 -3.829 17.109 1.00 97.62 161 VAL A O 1
ATOM 1277 N N . ALA A 1 162 ? -13.042 -1.683 16.806 1.00 98.06 162 ALA A N 1
ATOM 1278 C CA . ALA A 1 162 ? -12.769 -1.405 18.215 1.00 98.06 162 ALA A CA 1
ATOM 1279 C C . ALA A 1 162 ? -13.980 -1.718 19.105 1.00 98.06 162 ALA A C 1
ATOM 1281 O O . ALA A 1 162 ? -13.872 -2.465 20.082 1.00 98.06 162 ALA A O 1
ATOM 1282 N N . VAL A 1 163 ? -15.154 -1.210 18.721 1.00 97.81 163 VAL A N 1
ATOM 1283 C CA . VAL A 1 163 ? -16.403 -1.413 19.465 1.00 97.81 163 VAL A CA 1
ATOM 1284 C C . VAL A 1 163 ? -16.862 -2.867 19.398 1.00 97.81 163 VAL A C 1
ATOM 1286 O O . VAL A 1 163 ? -17.268 -3.421 20.417 1.00 97.81 163 VAL A O 1
ATOM 1289 N N . VAL A 1 164 ? -16.765 -3.525 18.240 1.00 97.56 164 VAL A N 1
ATOM 1290 C CA . VAL A 1 164 ? -17.146 -4.939 18.087 1.00 97.56 164 VAL A CA 1
ATOM 1291 C C . VAL A 1 164 ? -16.271 -5.836 18.963 1.00 97.56 164 VAL A C 1
ATOM 1293 O O . VAL A 1 164 ? -16.804 -6.662 19.706 1.00 97.56 164 VAL A O 1
ATOM 1296 N N . VAL A 1 165 ? -14.950 -5.647 18.962 1.00 97.69 165 VAL A N 1
ATOM 1297 C CA . VAL A 1 165 ? -14.040 -6.428 19.817 1.00 97.69 165 VAL A CA 1
ATOM 1298 C C . VAL A 1 165 ? -14.298 -6.144 21.297 1.00 97.69 165 VAL A C 1
ATOM 1300 O O . VAL A 1 165 ? -14.371 -7.087 22.091 1.00 97.69 165 VAL A O 1
ATOM 1303 N N . SER A 1 166 ? -14.527 -4.880 21.674 1.00 97.19 166 SER A N 1
ATOM 1304 C CA . SER A 1 166 ? -14.945 -4.518 23.037 1.00 97.19 166 SER A CA 1
ATOM 1305 C C . SER A 1 166 ? -16.260 -5.212 23.424 1.00 97.19 166 SER A C 1
ATOM 1307 O O . SER A 1 166 ? -16.396 -5.760 24.520 1.00 97.19 166 SER A O 1
ATOM 1309 N N . SER A 1 167 ? -17.211 -5.294 22.489 1.00 95.38 167 SER A N 1
ATOM 1310 C CA . SER A 1 167 ? -18.516 -5.920 22.705 1.00 95.38 167 SER A CA 1
ATOM 1311 C C . SER A 1 167 ? -18.442 -7.430 22.916 1.00 95.38 167 SER A C 1
ATOM 1313 O O . SER A 1 167 ? -19.280 -7.959 23.633 1.00 95.38 167 SER A O 1
ATOM 1315 N N . ILE A 1 168 ? -17.454 -8.131 22.361 1.00 95.56 168 ILE A N 1
ATOM 1316 C CA . ILE A 1 168 ? -17.315 -9.592 22.507 1.00 95.56 168 ILE A CA 1
ATOM 1317 C C . ILE A 1 168 ? -16.408 -9.940 23.701 1.00 95.56 168 ILE A C 1
ATOM 1319 O O . ILE A 1 168 ? -16.516 -11.014 24.295 1.00 95.56 168 ILE A O 1
ATOM 1323 N N . SER A 1 169 ? -15.538 -9.013 24.103 1.00 96.00 169 SER A N 1
ATOM 1324 C CA . SER A 1 169 ? -14.562 -9.222 25.172 1.00 96.00 169 SER A CA 1
ATOM 1325 C C . SER A 1 169 ? -15.201 -9.251 26.559 1.00 96.00 169 SER A C 1
ATOM 1327 O O . SER A 1 169 ? -16.041 -8.422 26.906 1.00 96.00 169 SER A O 1
ATOM 1329 N N . LYS A 1 170 ? -14.773 -10.204 27.395 1.00 93.19 170 LYS A N 1
ATOM 1330 C CA . LYS A 1 170 ? -15.283 -10.341 28.771 1.00 93.19 170 LYS A CA 1
ATOM 1331 C C . LYS A 1 17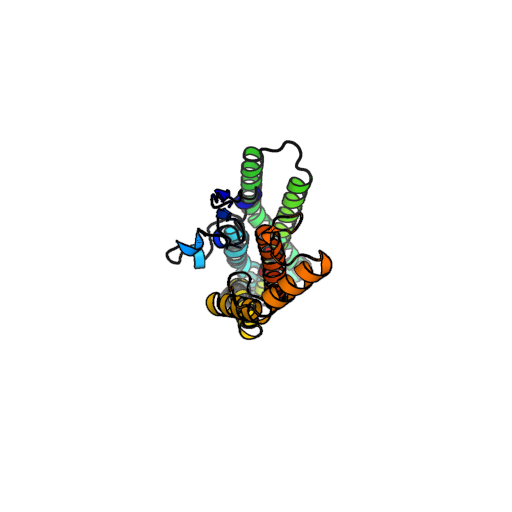0 ? -14.792 -9.233 29.700 1.00 93.19 170 LYS A C 1
ATOM 1333 O O . LYS A 1 170 ? -15.521 -8.865 30.612 1.00 93.19 170 LYS A O 1
ATOM 1338 N N . THR A 1 171 ? -13.572 -8.755 29.468 1.00 95.50 171 THR A N 1
ATOM 1339 C CA . THR A 1 171 ? -12.906 -7.728 30.269 1.00 95.50 171 THR A CA 1
ATOM 1340 C C . THR A 1 171 ? -12.252 -6.680 29.380 1.00 95.50 171 THR A C 1
ATOM 1342 O O . THR A 1 171 ? -11.862 -6.982 28.245 1.00 95.50 171 THR A O 1
ATOM 1345 N N . SER A 1 172 ? -12.075 -5.467 29.902 1.00 95.31 172 SER A N 1
ATOM 1346 C CA . SER A 1 172 ? -11.420 -4.360 29.191 1.00 95.31 172 SER A CA 1
ATOM 1347 C C . SER A 1 172 ? -9.965 -4.710 28.859 1.00 95.31 172 SER A C 1
ATOM 1349 O O . SER A 1 172 ? -9.476 -4.440 27.764 1.00 95.31 172 SER A O 1
ATOM 1351 N N . LYS A 1 173 ? -9.288 -5.443 29.755 1.00 96.38 173 LYS A N 1
ATOM 1352 C CA . LYS A 1 173 ? -7.928 -5.952 29.520 1.00 96.38 173 LYS A CA 1
ATOM 1353 C C . LYS A 1 173 ? -7.850 -6.896 28.312 1.00 96.38 173 LYS A C 1
ATOM 1355 O O . LYS A 1 173 ? -6.929 -6.762 27.511 1.00 96.38 173 LYS A O 1
ATOM 1360 N N . ILE A 1 174 ? -8.800 -7.830 28.175 1.00 96.62 174 ILE A N 1
ATOM 1361 C CA . ILE A 1 174 ? -8.845 -8.765 27.035 1.00 96.62 174 ILE A CA 1
ATOM 1362 C C . ILE A 1 174 ? -9.157 -8.015 25.736 1.00 96.62 174 ILE A C 1
ATOM 1364 O O . ILE A 1 174 ? -8.566 -8.325 24.699 1.00 96.62 174 ILE A O 1
ATOM 1368 N N . ALA A 1 175 ? -10.045 -7.017 25.787 1.00 97.44 175 ALA A N 1
ATOM 1369 C CA . ALA A 1 175 ? -10.356 -6.182 24.631 1.00 97.44 175 ALA A CA 1
ATOM 1370 C C . ALA A 1 175 ? -9.107 -5.451 24.124 1.00 97.44 175 ALA A C 1
ATOM 1372 O O . ALA A 1 175 ? -8.777 -5.548 22.943 1.00 97.44 175 ALA A O 1
ATOM 1373 N N . LEU A 1 176 ? -8.369 -4.800 25.029 1.00 97.69 176 LEU A N 1
ATOM 1374 C CA . LEU A 1 176 ? -7.154 -4.067 24.687 1.00 97.69 176 LEU A CA 1
ATOM 1375 C C . LEU A 1 176 ? -6.083 -4.984 24.087 1.00 97.69 176 LEU A C 1
ATOM 1377 O O . LEU A 1 176 ? -5.549 -4.686 23.020 1.00 97.69 176 LEU A O 1
ATOM 1381 N N . SER A 1 177 ? -5.794 -6.123 24.728 1.00 97.81 177 SER A N 1
ATOM 1382 C CA . SER A 1 177 ? -4.786 -7.060 24.215 1.00 97.81 177 SER A CA 1
ATOM 1383 C C . SER A 1 177 ? -5.165 -7.622 22.844 1.00 97.81 177 SER A C 1
ATOM 1385 O O . SER A 1 177 ? -4.303 -7.769 21.980 1.00 97.81 177 SER A O 1
ATOM 1387 N N . SER A 1 178 ? -6.454 -7.902 22.625 1.00 97.75 178 SER A N 1
ATOM 1388 C CA . SER A 1 178 ? -6.952 -8.409 21.341 1.00 97.75 178 SER A CA 1
ATOM 1389 C C . SER A 1 178 ? -6.843 -7.353 20.244 1.00 97.75 178 SER A C 1
ATOM 1391 O O . SER A 1 178 ? -6.392 -7.661 19.146 1.00 97.75 178 SER A O 1
ATOM 1393 N N . LEU A 1 179 ? -7.197 -6.099 20.542 1.00 98.12 179 LEU A N 1
ATOM 1394 C CA . LEU A 1 179 ? -7.098 -4.992 19.592 1.00 98.12 179 LEU A CA 1
ATOM 1395 C C . LEU A 1 179 ? -5.651 -4.680 19.209 1.00 98.12 179 LEU A C 1
ATOM 1397 O O . LEU A 1 179 ? -5.364 -4.515 18.027 1.00 98.12 179 LEU A O 1
ATOM 1401 N N . ILE A 1 180 ? -4.723 -4.681 20.168 1.00 97.81 180 ILE A N 1
ATOM 1402 C CA . ILE A 1 180 ? -3.291 -4.534 19.872 1.00 97.81 180 ILE A CA 1
ATOM 1403 C C . ILE A 1 180 ? -2.805 -5.689 18.984 1.00 97.81 180 ILE A C 1
ATOM 1405 O O . ILE A 1 180 ? -2.080 -5.455 18.020 1.00 97.81 180 ILE A O 1
ATOM 1409 N N . GLY A 1 181 ? -3.236 -6.925 19.258 1.00 97.88 181 GLY A N 1
ATOM 1410 C CA . GLY A 1 181 ? -2.924 -8.084 18.418 1.00 97.88 181 GLY A CA 1
ATOM 1411 C C . GLY A 1 181 ? -3.461 -7.951 16.989 1.00 97.88 181 GLY A C 1
ATOM 1412 O O . GLY A 1 181 ? -2.727 -8.196 16.035 1.00 97.88 181 GLY A O 1
ATOM 1413 N N . ILE A 1 182 ? -4.711 -7.501 16.83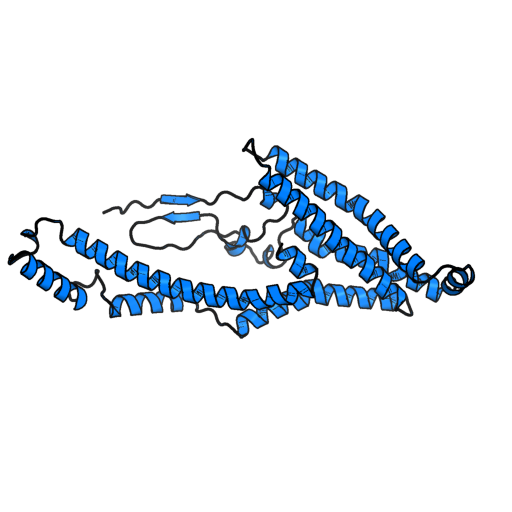2 1.00 97.19 182 ILE A N 1
ATOM 1414 C CA . ILE A 1 182 ? -5.324 -7.219 15.523 1.00 97.19 182 ILE A CA 1
ATOM 1415 C C . ILE A 1 182 ? -4.551 -6.117 14.801 1.00 97.19 182 ILE A C 1
ATOM 1417 O O . ILE A 1 182 ? -4.253 -6.259 13.619 1.00 97.19 182 ILE A O 1
ATOM 1421 N N . TRP A 1 183 ? -4.188 -5.041 15.500 1.00 97.44 183 TRP A N 1
ATOM 1422 C CA . TRP A 1 183 ? -3.397 -3.960 14.923 1.00 97.44 183 TRP A CA 1
ATOM 1423 C C . TRP A 1 183 ? -2.049 -4.478 14.422 1.00 97.44 183 TRP A C 1
ATOM 1425 O O . TRP A 1 183 ? -1.756 -4.310 13.245 1.00 97.44 183 TRP A O 1
ATOM 1435 N N . LEU A 1 184 ? -1.282 -5.190 15.260 1.00 96.62 184 LEU A N 1
ATOM 1436 C CA . LEU A 1 184 ? 0.004 -5.788 14.877 1.00 96.62 184 LEU A CA 1
ATOM 1437 C C . LEU A 1 184 ? -0.134 -6.700 13.656 1.00 96.62 184 LEU A C 1
ATOM 1439 O O . LEU A 1 184 ? 0.697 -6.665 12.747 1.00 96.62 184 LEU A O 1
ATOM 1443 N N . LEU A 1 185 ? -1.192 -7.510 13.627 1.00 95.62 185 LEU A N 1
ATOM 1444 C CA . LEU A 1 185 ? -1.463 -8.420 12.527 1.00 95.62 185 LEU A CA 1
ATOM 1445 C C . LEU A 1 185 ? -1.745 -7.659 11.226 1.00 95.62 185 LEU A C 1
ATOM 1447 O O . LEU A 1 185 ? -1.137 -7.968 10.203 1.00 95.62 185 LEU A O 1
ATOM 1451 N N . LEU A 1 186 ? -2.631 -6.661 11.261 1.00 94.44 186 LEU A N 1
ATOM 1452 C CA . LEU A 1 186 ? -3.073 -5.925 10.075 1.00 94.44 186 LEU A CA 1
ATOM 1453 C C . LEU A 1 186 ? -2.021 -4.931 9.560 1.00 94.44 186 LEU A C 1
ATOM 1455 O O . LEU A 1 186 ? -1.807 -4.851 8.353 1.00 94.44 186 LEU A O 1
ATOM 1459 N N . THR A 1 187 ? -1.350 -4.176 10.431 1.00 92.44 187 THR A N 1
ATOM 1460 C CA . THR A 1 187 ? -0.454 -3.084 10.007 1.00 92.44 187 THR A CA 1
ATOM 1461 C C . THR A 1 187 ? 1.000 -3.522 9.842 1.00 92.44 187 THR A C 1
ATOM 1463 O O . THR A 1 187 ? 1.716 -2.942 9.026 1.00 92.44 187 THR A O 1
ATOM 1466 N N . ILE A 1 188 ? 1.448 -4.557 10.565 1.00 91.12 188 ILE A N 1
ATOM 1467 C CA . ILE A 1 188 ? 2.853 -4.996 10.547 1.00 91.12 188 ILE A CA 1
ATOM 1468 C C . ILE A 1 188 ? 3.004 -6.376 9.910 1.00 91.12 188 ILE A C 1
ATOM 1470 O O . ILE A 1 188 ? 3.698 -6.510 8.900 1.00 91.12 188 ILE A O 1
ATOM 1474 N N . LEU A 1 189 ? 2.379 -7.407 10.484 1.00 93.06 189 LEU A N 1
ATOM 1475 C CA . LEU A 1 189 ? 2.663 -8.794 10.108 1.00 93.06 189 LEU A CA 1
ATOM 1476 C C . LEU A 1 189 ? 2.160 -9.129 8.704 1.00 93.06 189 LEU A C 1
ATOM 1478 O O . LEU A 1 189 ? 2.947 -9.608 7.892 1.00 93.06 189 LEU A O 1
ATOM 1482 N N . LEU A 1 190 ? 0.890 -8.859 8.388 1.00 91.88 190 LEU A N 1
ATOM 1483 C CA . LEU A 1 190 ? 0.314 -9.196 7.082 1.00 91.88 190 LEU A CA 1
ATOM 1484 C C . LEU A 1 190 ? 1.010 -8.484 5.912 1.00 91.88 190 LEU A C 1
ATOM 1486 O O . LEU A 1 190 ? 1.359 -9.172 4.952 1.00 91.88 190 LEU A O 1
ATOM 1490 N N . PRO A 1 191 ? 1.272 -7.161 5.952 1.00 90.38 191 PRO A N 1
ATOM 1491 C CA . PRO A 1 191 ? 1.993 -6.486 4.875 1.00 90.38 191 PRO A CA 1
ATOM 1492 C C . PRO A 1 191 ? 3.385 -7.076 4.639 1.00 90.38 191 PRO A C 1
ATOM 1494 O O . PRO A 1 191 ? 3.761 -7.340 3.497 1.00 90.38 191 PRO A O 1
ATOM 1497 N N . ARG A 1 192 ? 4.139 -7.335 5.716 1.00 89.94 192 ARG A N 1
ATOM 1498 C CA . ARG A 1 192 ? 5.493 -7.901 5.630 1.00 89.94 192 ARG A CA 1
ATOM 1499 C C . ARG A 1 192 ? 5.475 -9.343 5.135 1.00 89.94 192 ARG A C 1
ATOM 1501 O O . ARG A 1 192 ? 6.265 -9.683 4.261 1.00 89.94 192 ARG A O 1
ATOM 1508 N N . ALA A 1 193 ? 4.558 -10.164 5.641 1.00 91.44 193 ALA A N 1
ATOM 1509 C CA . ALA A 1 193 ? 4.389 -11.543 5.198 1.00 91.44 193 ALA A CA 1
ATOM 1510 C C . ALA A 1 193 ? 3.988 -11.605 3.720 1.00 91.44 193 ALA A C 1
ATOM 1512 O O . ALA A 1 193 ? 4.566 -12.380 2.967 1.00 91.44 193 ALA A O 1
ATOM 1513 N N . SER A 1 194 ? 3.064 -10.747 3.278 1.00 90.25 194 SER A N 1
ATOM 1514 C CA . SER A 1 194 ? 2.647 -10.685 1.875 1.00 90.25 194 SER A CA 1
ATOM 1515 C C . SER A 1 194 ? 3.808 -10.335 0.944 1.00 90.25 194 SER A C 1
ATOM 1517 O O . SER A 1 194 ? 3.930 -10.940 -0.118 1.00 90.25 194 SER A O 1
ATOM 1519 N N . GLN A 1 195 ? 4.652 -9.373 1.324 1.00 89.25 195 GLN A N 1
ATOM 1520 C CA . GLN A 1 195 ? 5.833 -9.005 0.538 1.00 89.25 195 GLN A CA 1
ATOM 1521 C C . GLN A 1 195 ? 6.874 -10.130 0.523 1.00 89.25 195 GLN A C 1
ATOM 1523 O O . GLN A 1 195 ? 7.387 -10.474 -0.538 1.00 89.25 195 GLN A O 1
ATOM 1528 N N . ALA A 1 196 ? 7.150 -10.737 1.681 1.00 91.62 196 ALA A N 1
ATOM 1529 C CA . ALA A 1 196 ? 8.108 -11.833 1.799 1.00 91.62 196 ALA A CA 1
ATOM 1530 C C . ALA A 1 196 ? 7.678 -13.069 0.995 1.00 91.62 196 ALA A C 1
ATOM 1532 O O . ALA A 1 196 ? 8.504 -13.673 0.319 1.00 91.62 196 ALA A O 1
ATOM 1533 N N . LEU A 1 197 ? 6.388 -13.418 1.019 1.00 91.81 197 LEU A N 1
ATOM 1534 C CA . LEU A 1 197 ? 5.840 -14.519 0.226 1.00 91.81 197 LEU A CA 1
ATOM 1535 C C . LEU A 1 197 ? 5.954 -14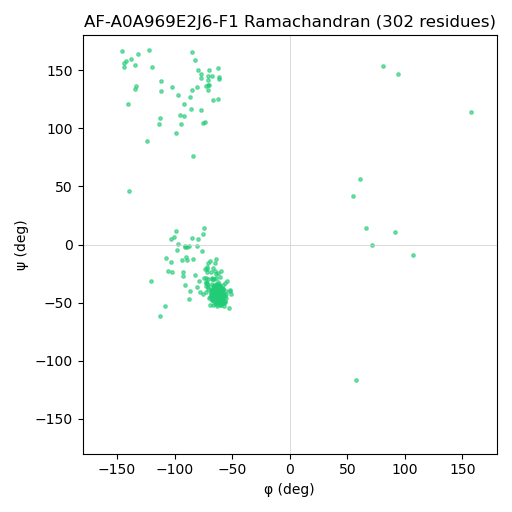.248 -1.275 1.00 91.81 197 LEU A C 1
ATOM 1537 O O . LEU A 1 197 ? 6.362 -15.139 -2.015 1.00 91.81 197 LEU A O 1
ATOM 1541 N N . GLY A 1 198 ? 5.654 -13.022 -1.719 1.00 91.69 198 GLY A N 1
ATOM 1542 C CA . GLY A 1 198 ? 5.849 -12.629 -3.113 1.00 91.69 198 GLY A CA 1
ATOM 1543 C C . GLY A 1 198 ? 7.305 -12.788 -3.547 1.00 91.69 1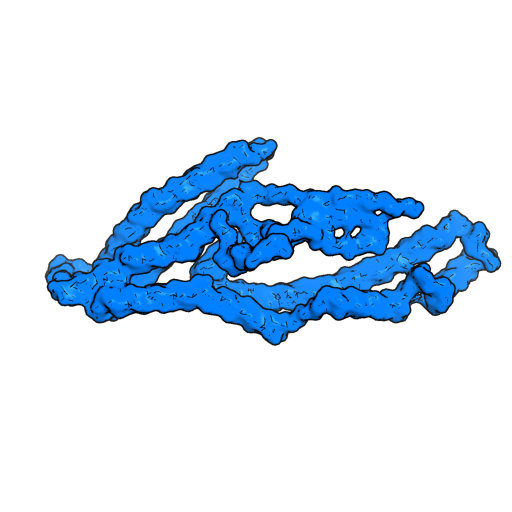98 GLY A C 1
ATOM 1544 O O . GLY A 1 198 ? 7.571 -13.440 -4.552 1.00 91.69 198 GLY A O 1
ATOM 1545 N N . ALA A 1 199 ? 8.239 -12.260 -2.753 1.00 90.75 199 ALA A N 1
ATOM 1546 C CA . ALA A 1 199 ? 9.672 -12.343 -3.031 1.00 90.75 199 ALA A CA 1
ATOM 1547 C C . ALA A 1 199 ? 10.222 -13.777 -3.010 1.00 90.75 199 ALA A C 1
ATOM 1549 O O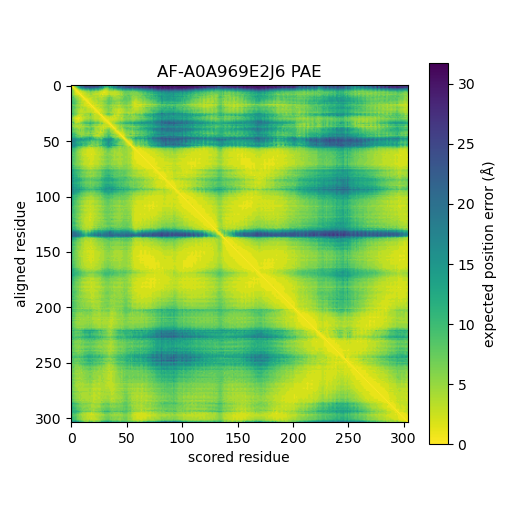 . ALA A 1 199 ? 11.120 -14.096 -3.781 1.00 90.75 199 ALA A O 1
ATOM 1550 N N . TYR A 1 200 ? 9.683 -14.634 -2.141 1.00 92.75 200 TYR A N 1
ATOM 1551 C CA . TYR A 1 200 ? 10.080 -16.036 -2.052 1.00 92.75 200 TYR A CA 1
ATOM 1552 C C . TYR A 1 200 ? 9.568 -16.870 -3.233 1.00 92.75 200 TYR A C 1
ATOM 1554 O O . TYR A 1 200 ? 10.290 -17.721 -3.740 1.00 92.75 200 TYR A O 1
ATOM 1562 N N . LEU A 1 201 ? 8.324 -16.644 -3.669 1.00 94.25 201 LEU A N 1
ATOM 1563 C CA . LEU A 1 201 ? 7.708 -17.415 -4.755 1.00 94.25 201 LEU A CA 1
ATOM 1564 C C . LEU A 1 201 ? 8.167 -16.965 -6.145 1.00 94.25 201 LEU A C 1
ATOM 1566 O O . LEU A 1 201 ? 8.229 -17.780 -7.062 1.00 94.25 201 LEU A O 1
ATOM 1570 N N . TYR A 1 202 ? 8.475 -15.679 -6.296 1.00 94.00 202 TYR A N 1
ATOM 1571 C CA . TYR A 1 202 ? 8.890 -15.077 -7.555 1.00 94.00 202 TYR A CA 1
ATOM 1572 C C . TYR A 1 202 ? 10.242 -14.398 -7.365 1.00 94.00 202 TYR A C 1
ATOM 1574 O O . TYR A 1 202 ? 10.310 -13.227 -6.999 1.00 94.00 202 TYR A O 1
ATOM 1582 N N . GLU A 1 203 ? 11.326 -15.140 -7.576 1.00 93.06 203 GLU A N 1
ATOM 1583 C CA . GLU A 1 203 ? 12.680 -14.633 -7.360 1.00 93.06 203 GLU A CA 1
ATOM 1584 C C . GLU A 1 203 ? 13.067 -13.592 -8.421 1.00 93.06 203 GLU A C 1
ATOM 1586 O O . GLU A 1 203 ? 12.873 -13.784 -9.623 1.00 93.06 203 GLU A O 1
ATOM 1591 N N . VAL A 1 204 ? 13.631 -12.475 -7.965 1.00 92.62 204 VAL A N 1
ATOM 1592 C CA . VAL A 1 204 ? 14.104 -11.394 -8.834 1.00 92.62 204 VAL A CA 1
ATOM 1593 C C . VAL A 1 204 ? 15.607 -11.573 -9.047 1.00 92.62 204 VAL A C 1
ATOM 1595 O O . VAL A 1 204 ? 16.338 -11.686 -8.060 1.00 92.62 204 VAL A O 1
ATOM 1598 N N . PRO A 1 205 ? 16.101 -11.580 -10.300 1.00 93.62 205 PRO A N 1
ATOM 1599 C CA . PRO A 1 205 ? 17.531 -11.677 -10.558 1.00 93.62 205 PRO A CA 1
ATOM 1600 C C . PRO A 1 205 ? 18.270 -10.482 -9.948 1.00 93.62 205 PRO A C 1
ATOM 1602 O O . PRO A 1 205 ? 17.790 -9.347 -9.971 1.00 93.62 205 PRO A O 1
ATOM 1605 N N . SER A 1 206 ? 19.481 -10.712 -9.440 1.00 92.50 206 SER A N 1
ATOM 1606 C CA . SER A 1 206 ? 20.338 -9.605 -9.014 1.00 92.50 206 SER A CA 1
ATOM 1607 C C . SER A 1 206 ? 20.682 -8.713 -10.209 1.00 92.50 206 SER A C 1
ATOM 1609 O O . SER A 1 206 ? 20.782 -9.198 -11.341 1.00 92.50 206 SER A O 1
ATOM 1611 N N . LYS A 1 207 ? 20.940 -7.422 -9.962 1.00 88.56 207 LYS A N 1
ATOM 1612 C CA . LYS A 1 207 ? 21.316 -6.462 -11.015 1.00 88.56 207 LYS A CA 1
ATOM 1613 C C . LYS A 1 207 ? 22.473 -6.983 -11.882 1.00 88.56 207 LYS A C 1
ATOM 1615 O O . LYS A 1 207 ? 22.403 -6.909 -13.102 1.00 88.56 207 LYS A O 1
ATOM 1620 N N . ALA A 1 208 ? 23.489 -7.589 -11.263 1.00 92.06 208 ALA A N 1
ATOM 1621 C CA . ALA A 1 208 ? 24.614 -8.191 -11.977 1.00 92.06 208 ALA A CA 1
ATOM 1622 C C . ALA A 1 208 ? 24.179 -9.354 -12.885 1.00 92.06 208 ALA A C 1
ATOM 1624 O O . ALA A 1 208 ? 24.565 -9.401 -14.048 1.00 92.06 208 ALA A O 1
ATOM 1625 N N . THR A 1 209 ? 23.338 -10.266 -12.383 1.00 94.50 209 THR A N 1
ATOM 1626 C CA . THR A 1 209 ? 22.843 -11.394 -13.193 1.00 94.50 209 THR A CA 1
ATOM 1627 C C . THR A 1 209 ? 21.921 -10.952 -14.326 1.00 94.50 209 THR A C 1
ATOM 1629 O O . THR A 1 209 ? 21.952 -11.552 -15.395 1.00 94.50 209 THR A O 1
ATOM 1632 N N . PHE A 1 210 ? 21.127 -9.900 -14.119 1.00 93.94 210 PHE A N 1
ATOM 1633 C CA . PHE A 1 210 ? 20.267 -9.320 -15.146 1.00 93.94 210 PHE A CA 1
ATOM 1634 C C . PHE A 1 210 ? 21.098 -8.728 -16.293 1.00 93.94 210 PHE A C 1
ATOM 1636 O O . PHE A 1 210 ? 20.904 -9.106 -17.445 1.00 93.94 210 PHE A O 1
ATOM 1643 N N . HIS A 1 211 ? 22.086 -7.883 -15.978 1.00 91.56 211 HIS A N 1
ATOM 1644 C CA . HIS A 1 211 ? 22.969 -7.310 -16.998 1.00 91.56 211 HIS A CA 1
ATOM 1645 C C . HIS A 1 211 ? 23.804 -8.374 -17.718 1.00 91.56 211 HIS A C 1
ATOM 1647 O O . HIS A 1 211 ? 23.899 -8.328 -18.939 1.00 91.56 211 HIS A O 1
ATOM 1653 N N . ALA A 1 212 ? 24.330 -9.369 -16.995 1.00 94.50 212 ALA A N 1
ATOM 1654 C CA . ALA A 1 212 ? 25.094 -10.458 -17.603 1.00 94.50 212 ALA A CA 1
ATOM 1655 C C . ALA A 1 212 ? 24.262 -11.281 -18.605 1.00 94.50 212 ALA A C 1
ATOM 1657 O O . ALA A 1 212 ? 24.788 -11.715 -19.626 1.00 94.50 212 ALA A O 1
ATOM 1658 N N . LYS A 1 213 ? 22.962 -11.487 -18.340 1.00 95.19 213 LYS A N 1
ATOM 1659 C CA . LYS A 1 213 ? 22.054 -12.162 -19.285 1.00 95.19 213 LYS A CA 1
ATOM 1660 C C . LYS A 1 213 ? 21.825 -11.337 -20.550 1.00 95.19 213 LYS A C 1
ATOM 1662 O O . LYS A 1 213 ? 21.895 -11.892 -21.640 1.00 95.19 213 LYS A O 1
ATOM 1667 N N . ILE A 1 214 ? 21.598 -10.030 -20.407 1.00 93.94 214 ILE A N 1
ATOM 1668 C CA . ILE A 1 214 ? 21.431 -9.122 -21.551 1.00 93.94 214 ILE A CA 1
ATOM 1669 C C . ILE A 1 214 ? 22.697 -9.115 -22.410 1.00 93.94 214 ILE A C 1
ATOM 1671 O O . ILE A 1 214 ? 22.614 -9.293 -23.620 1.00 93.94 214 ILE A O 1
ATOM 1675 N N . GLU A 1 215 ? 23.865 -8.956 -21.789 1.00 92.19 215 GLU A N 1
ATOM 1676 C CA . GLU A 1 215 ? 25.151 -8.946 -22.489 1.00 92.19 215 GLU A CA 1
ATOM 1677 C C . GLU A 1 215 ? 25.399 -10.265 -23.234 1.00 92.19 215 GLU A C 1
ATOM 1679 O O . GLU A 1 215 ? 25.746 -10.256 -24.415 1.00 92.19 215 GLU A O 1
ATOM 1684 N N . ALA A 1 216 ? 25.138 -11.406 -22.589 1.00 95.00 216 ALA A N 1
ATOM 1685 C CA . ALA A 1 216 ? 25.268 -12.716 -23.220 1.00 95.00 216 ALA A CA 1
ATOM 1686 C C . ALA A 1 216 ? 24.346 -12.884 -24.444 1.00 95.00 216 ALA A C 1
ATOM 1688 O O . ALA A 1 216 ? 24.773 -13.434 -25.463 1.00 95.00 216 ALA A O 1
ATOM 1689 N N . ASP A 1 217 ? 23.103 -12.398 -24.377 1.00 95.00 217 ASP A N 1
ATOM 1690 C CA . ASP A 1 217 ? 22.157 -12.474 -25.495 1.00 95.00 217 ASP A CA 1
ATOM 1691 C C . ASP A 1 217 ? 22.512 -11.511 -26.638 1.00 95.00 217 ASP A C 1
ATOM 1693 O O . ASP A 1 217 ? 22.313 -11.855 -27.810 1.00 95.00 217 ASP A O 1
ATOM 1697 N N . VAL A 1 218 ? 23.089 -10.343 -26.329 1.00 92.88 218 VAL A N 1
ATOM 1698 C CA . VAL A 1 218 ? 23.634 -9.417 -27.337 1.00 92.88 218 VAL A CA 1
ATOM 1699 C C . VAL A 1 218 ? 24.789 -10.078 -28.085 1.00 92.88 218 VAL A C 1
ATOM 1701 O O . VAL A 1 218 ? 24.735 -10.164 -29.310 1.00 92.88 218 VAL A O 1
ATOM 1704 N N . ILE A 1 219 ? 25.769 -10.637 -27.365 1.00 92.00 219 ILE A N 1
ATOM 1705 C CA . ILE A 1 219 ? 26.915 -11.349 -27.958 1.00 92.00 219 ILE A CA 1
ATOM 1706 C C . ILE A 1 219 ? 26.448 -12.514 -28.841 1.00 92.00 219 ILE A C 1
ATOM 1708 O O . ILE A 1 219 ? 27.023 -12.778 -29.894 1.00 92.00 219 ILE A O 1
ATOM 1712 N N . LYS A 1 220 ? 25.394 -13.225 -28.429 1.00 93.19 220 LYS A N 1
ATOM 1713 C CA . LYS A 1 220 ? 24.842 -14.353 -29.186 1.00 93.19 220 LYS A CA 1
ATOM 1714 C C . LYS A 1 220 ? 24.112 -13.926 -30.464 1.00 93.19 220 LYS A C 1
ATOM 1716 O O . LYS A 1 220 ? 24.121 -14.679 -31.438 1.00 93.19 220 LYS A O 1
ATOM 1721 N N . THR A 1 221 ? 23.430 -12.782 -30.445 1.00 92.12 221 THR A N 1
ATOM 1722 C CA . THR A 1 221 ? 22.589 -12.319 -31.564 1.00 92.12 221 THR A CA 1
ATOM 1723 C C . THR A 1 221 ? 23.396 -11.538 -32.598 1.00 92.12 221 THR A C 1
ATOM 1725 O O . THR A 1 221 ? 23.191 -11.709 -33.799 1.00 92.12 221 THR A O 1
ATOM 1728 N N . GLY A 1 222 ? 24.317 -10.702 -32.129 1.00 90.06 222 GLY A N 1
ATOM 1729 C CA . GLY A 1 222 ? 25.212 -9.900 -32.946 1.00 90.06 222 GLY A CA 1
ATOM 1730 C C . GLY A 1 222 ? 25.712 -8.705 -32.147 1.00 90.06 222 GLY A C 1
ATOM 1731 O O . GLY A 1 222 ? 24.933 -7.802 -31.836 1.00 90.06 222 GLY A O 1
ATOM 1732 N N . ASP A 1 223 ? 27.011 -8.671 -31.858 1.00 88.88 223 ASP A N 1
ATOM 1733 C CA . ASP A 1 223 ? 27.652 -7.549 -31.172 1.00 88.88 223 ASP A CA 1
ATOM 1734 C C . ASP A 1 223 ? 28.282 -6.578 -32.179 1.00 88.88 223 ASP A C 1
ATOM 1736 O O . ASP A 1 223 ? 29.286 -6.879 -32.826 1.00 88.88 223 ASP A O 1
ATOM 1740 N N . SER A 1 224 ? 27.717 -5.371 -32.288 1.00 86.12 224 SER A N 1
ATOM 1741 C CA . SER A 1 224 ? 28.221 -4.327 -33.192 1.00 86.12 224 SER A CA 1
ATOM 1742 C C . SER A 1 224 ? 29.614 -3.812 -32.827 1.00 86.12 224 SER A C 1
ATOM 1744 O O . SER A 1 224 ? 30.240 -3.134 -33.644 1.00 86.12 224 SER A O 1
ATOM 1746 N N . HIS A 1 225 ? 30.086 -4.079 -31.607 1.00 84.56 225 HIS A N 1
ATOM 1747 C CA . HIS A 1 225 ? 31.406 -3.673 -31.128 1.00 84.56 225 HIS A CA 1
ATOM 1748 C C . HIS A 1 225 ? 32.486 -4.712 -31.429 1.00 84.56 225 HIS A C 1
ATOM 1750 O O . HIS A 1 225 ? 33.669 -4.381 -31.349 1.00 84.56 225 HIS A O 1
ATOM 1756 N N . ASN A 1 226 ? 32.100 -5.932 -31.814 1.00 88.44 226 ASN A N 1
ATOM 1757 C CA . ASN A 1 226 ? 33.016 -6.981 -32.226 1.00 88.44 226 ASN A CA 1
ATOM 1758 C C . ASN A 1 226 ? 33.218 -6.940 -33.758 1.00 88.44 226 ASN A C 1
ATOM 1760 O O . ASN A 1 226 ? 32.305 -7.280 -34.514 1.00 88.44 226 ASN A O 1
ATOM 1764 N N . PRO A 1 227 ? 34.410 -6.557 -34.259 1.00 82.75 227 PRO A N 1
ATOM 1765 C CA . PRO A 1 227 ? 34.677 -6.484 -35.699 1.00 82.75 227 PRO A CA 1
ATOM 1766 C C . PRO A 1 227 ? 34.568 -7.834 -36.421 1.00 82.75 227 PRO A C 1
ATOM 1768 O O . PRO A 1 227 ? 34.328 -7.860 -37.630 1.00 82.75 227 PRO A O 1
ATOM 1771 N N . ASP A 1 228 ? 34.749 -8.930 -35.682 1.00 87.50 228 ASP A N 1
ATOM 1772 C CA . ASP A 1 228 ? 34.727 -10.303 -36.185 1.00 87.50 228 ASP A CA 1
ATOM 1773 C C . ASP A 1 228 ? 33.374 -10.996 -35.946 1.00 87.50 228 ASP A C 1
ATOM 1775 O O . ASP A 1 228 ? 33.249 -12.211 -36.127 1.00 87.50 228 ASP A O 1
ATOM 1779 N N . ASP A 1 229 ? 32.346 -10.237 -35.555 1.00 92.19 229 ASP A N 1
ATOM 1780 C CA . ASP A 1 229 ? 31.012 -10.765 -35.308 1.00 92.19 229 ASP A CA 1
ATOM 1781 C C . ASP A 1 229 ? 30.391 -11.379 -36.587 1.00 92.19 229 ASP A C 1
ATOM 1783 O O . ASP A 1 229 ? 30.298 -10.709 -37.628 1.00 92.19 229 ASP A O 1
ATOM 1787 N N . PRO A 1 230 ? 29.940 -12.650 -36.548 1.00 91.81 230 PRO A N 1
ATOM 1788 C CA . PRO A 1 230 ? 29.380 -13.320 -37.719 1.00 91.81 230 PRO A CA 1
ATOM 1789 C C . PRO A 1 230 ? 28.134 -12.639 -38.298 1.00 91.81 230 PRO A C 1
ATOM 1791 O O . PRO A 1 230 ? 27.967 -12.630 -39.522 1.00 91.81 230 PRO A O 1
ATOM 1794 N N . HIS A 1 231 ? 27.271 -12.065 -37.453 1.00 92.88 231 HIS A N 1
ATOM 1795 C CA . HIS A 1 231 ? 26.057 -11.375 -37.886 1.00 92.88 231 HIS A CA 1
ATOM 1796 C C . HIS A 1 231 ? 26.419 -10.099 -38.655 1.00 92.88 231 HIS A C 1
ATOM 1798 O O . HIS A 1 231 ? 25.935 -9.888 -39.772 1.00 92.88 231 HIS A O 1
ATOM 1804 N N . TYR A 1 232 ? 27.339 -9.284 -38.131 1.00 93.00 232 TYR A N 1
ATOM 1805 C CA . TYR A 1 232 ? 27.779 -8.064 -38.820 1.00 93.00 232 TYR A CA 1
ATOM 1806 C C . TYR A 1 232 ? 28.624 -8.330 -40.059 1.00 93.00 232 TYR A C 1
ATOM 1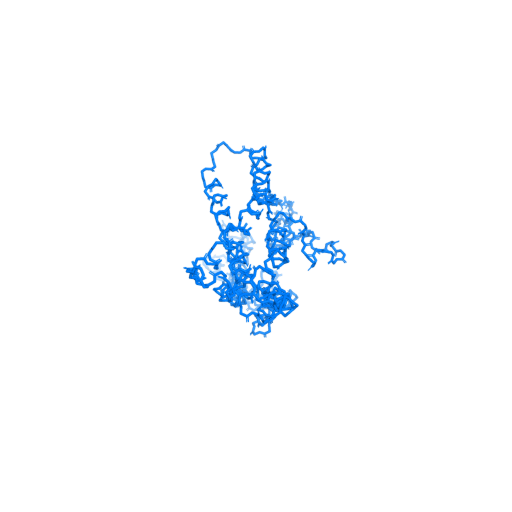808 O O . TYR A 1 232 ? 28.550 -7.565 -41.025 1.00 93.00 232 TYR A O 1
ATOM 1816 N N . LYS A 1 233 ? 29.371 -9.437 -40.085 1.00 93.50 233 LYS A N 1
ATOM 1817 C CA . LYS A 1 233 ? 30.049 -9.896 -41.298 1.00 93.50 233 LYS A CA 1
ATOM 1818 C C . LYS A 1 233 ? 29.043 -10.246 -42.398 1.00 93.50 233 LYS A C 1
ATOM 1820 O O . LYS A 1 233 ? 29.158 -9.731 -43.507 1.00 93.50 233 LYS A O 1
ATOM 1825 N N . ALA A 1 234 ? 28.021 -11.043 -42.086 1.00 93.75 234 ALA A N 1
ATOM 1826 C CA . ALA A 1 234 ? 26.971 -11.393 -43.044 1.00 93.75 234 ALA A CA 1
ATOM 1827 C C . ALA A 1 234 ? 26.183 -10.158 -43.521 1.00 93.75 234 ALA A C 1
ATOM 1829 O O . ALA A 1 234 ? 25.898 -10.020 -44.713 1.00 93.75 234 ALA A O 1
ATOM 1830 N N . LEU A 1 235 ? 25.882 -9.226 -42.609 1.00 93.69 235 LEU A N 1
ATOM 1831 C CA . LEU A 1 235 ? 25.228 -7.955 -42.927 1.00 93.69 235 LEU A CA 1
ATOM 1832 C C . LEU A 1 235 ? 26.061 -7.124 -43.913 1.00 93.69 235 LEU A C 1
ATOM 1834 O O . LEU A 1 235 ? 25.530 -6.631 -44.911 1.00 93.69 235 LEU A O 1
ATOM 1838 N N . LYS A 1 236 ? 27.372 -7.003 -43.663 1.00 93.94 236 LYS A N 1
ATOM 1839 C CA . LYS A 1 236 ? 28.319 -6.321 -44.552 1.00 93.94 236 LYS A CA 1
ATOM 1840 C C . LYS A 1 236 ? 28.298 -6.927 -45.951 1.00 93.94 236 LYS A C 1
ATOM 1842 O O . LYS A 1 236 ? 28.109 -6.200 -46.925 1.00 93.94 236 LYS A O 1
ATOM 1847 N N . ASP A 1 237 ? 28.472 -8.242 -46.044 1.00 94.81 237 ASP A N 1
ATOM 1848 C CA . ASP A 1 237 ? 28.581 -8.957 -47.317 1.00 94.81 237 ASP A CA 1
ATOM 1849 C C . ASP A 1 237 ? 27.281 -8.841 -48.133 1.00 94.81 237 ASP A C 1
ATOM 1851 O O . ASP A 1 237 ? 27.314 -8.592 -49.344 1.00 94.81 237 ASP A O 1
ATOM 1855 N N . SER A 1 238 ? 26.126 -8.918 -47.461 1.00 94.75 238 SER A N 1
ATOM 1856 C CA . SER A 1 238 ? 24.808 -8.701 -48.069 1.00 94.75 238 SER A CA 1
ATOM 1857 C C . SER A 1 238 ? 24.662 -7.288 -48.644 1.00 94.75 238 SER A C 1
ATOM 1859 O O . SER A 1 238 ? 24.190 -7.120 -49.770 1.00 94.75 238 SER A O 1
ATOM 1861 N N . LEU A 1 239 ? 25.100 -6.258 -47.912 1.00 94.94 239 LEU A N 1
ATOM 1862 C CA . LEU A 1 239 ? 25.037 -4.869 -48.377 1.00 94.94 239 LEU A CA 1
ATOM 1863 C C . LEU A 1 239 ? 25.968 -4.618 -49.569 1.00 94.94 239 LEU A C 1
ATOM 1865 O O . LEU A 1 239 ? 25.540 -4.031 -50.562 1.00 94.94 239 LEU A O 1
ATOM 1869 N N . LEU A 1 240 ? 27.215 -5.091 -49.517 1.00 96.31 240 LEU A N 1
ATOM 1870 C CA . LEU A 1 240 ? 28.158 -4.956 -50.634 1.00 96.31 240 LEU A CA 1
ATOM 1871 C C . LEU A 1 240 ? 27.612 -5.615 -51.909 1.00 96.31 240 LEU A C 1
ATOM 1873 O O . LEU A 1 240 ? 27.643 -5.017 -52.988 1.00 96.31 240 LEU A O 1
ATOM 1877 N N . THR A 1 241 ? 27.014 -6.799 -51.762 1.00 96.81 241 THR A N 1
ATOM 1878 C CA . THR A 1 241 ? 26.374 -7.533 -52.861 1.00 96.81 241 THR A CA 1
ATOM 1879 C C . THR A 1 241 ? 25.169 -6.777 -53.426 1.00 96.81 241 THR A C 1
ATOM 1881 O O . THR A 1 241 ? 25.069 -6.601 -54.641 1.00 96.81 241 THR A O 1
ATOM 1884 N N . ALA A 1 242 ? 24.272 -6.280 -52.567 1.00 96.19 242 ALA A N 1
ATOM 1885 C CA . ALA A 1 242 ? 23.062 -5.566 -52.981 1.00 96.19 242 ALA A CA 1
ATOM 1886 C C . ALA A 1 242 ? 23.370 -4.267 -53.746 1.00 96.19 242 ALA A C 1
ATOM 1888 O O . ALA A 1 242 ? 22.704 -3.954 -54.735 1.00 96.19 242 ALA A O 1
ATOM 1889 N N . TYR A 1 243 ? 24.405 -3.535 -53.324 1.00 95.94 243 TYR A N 1
ATOM 1890 C CA . TYR A 1 243 ? 24.835 -2.287 -53.961 1.00 95.94 243 TYR A CA 1
ATOM 1891 C C . TYR A 1 243 ? 25.887 -2.487 -55.064 1.00 95.94 243 TYR A C 1
ATOM 1893 O O . TYR A 1 243 ? 26.267 -1.514 -55.712 1.00 95.94 243 TYR A O 1
ATOM 1901 N N . LYS A 1 244 ? 26.319 -3.732 -55.321 1.00 96.75 244 LYS A N 1
ATOM 1902 C CA . LYS A 1 244 ? 27.325 -4.101 -56.335 1.00 96.75 244 LYS A CA 1
ATOM 1903 C C . LYS A 1 244 ? 28.651 -3.347 -56.171 1.00 96.75 244 LYS A C 1
ATOM 1905 O O . LYS A 1 244 ? 29.248 -2.900 -57.151 1.00 96.75 244 LYS A O 1
ATOM 1910 N N . VAL A 1 245 ? 29.105 -3.205 -54.930 1.00 95.81 245 VAL A N 1
ATOM 1911 C CA . VAL A 1 245 ? 30.373 -2.553 -54.578 1.00 95.81 245 VAL A CA 1
ATOM 1912 C C . VAL A 1 245 ? 31.299 -3.530 -53.854 1.00 95.81 245 VAL A C 1
ATOM 1914 O O . VAL A 1 245 ? 30.852 -4.467 -53.208 1.00 95.81 245 VAL A O 1
ATOM 1917 N N . ASP A 1 246 ? 32.604 -3.312 -53.962 1.00 93.38 246 ASP A N 1
ATOM 1918 C CA . ASP A 1 246 ? 33.677 -4.128 -53.372 1.00 93.38 246 ASP A CA 1
ATOM 1919 C C . ASP A 1 246 ? 34.142 -3.619 -51.992 1.00 93.38 246 ASP A C 1
ATOM 1921 O O . ASP A 1 246 ? 34.845 -4.329 -51.275 1.00 93.38 246 ASP A O 1
ATOM 1925 N N . SER A 1 247 ? 33.758 -2.399 -51.595 1.00 94.50 247 SER A N 1
ATOM 1926 C CA . SER A 1 247 ? 34.127 -1.820 -50.301 1.00 94.50 247 SER A CA 1
ATOM 1927 C C . SER A 1 247 ? 33.025 -0.961 -49.679 1.00 94.50 247 SER A C 1
ATOM 1929 O O . SER A 1 247 ? 32.206 -0.349 -50.366 1.00 94.50 247 SER A O 1
ATOM 1931 N N . VAL A 1 248 ? 33.025 -0.883 -48.342 1.00 92.81 248 VAL A N 1
ATOM 1932 C CA . VAL A 1 248 ? 32.017 -0.134 -47.567 1.00 92.81 248 VAL A CA 1
ATOM 1933 C C . VAL A 1 248 ? 32.073 1.374 -47.822 1.00 92.81 248 VAL A C 1
ATOM 1935 O O . VAL A 1 248 ? 31.076 2.060 -47.635 1.00 92.81 248 VAL A O 1
ATOM 1938 N N . GLN A 1 249 ? 33.214 1.897 -48.285 1.00 94.56 249 GLN A N 1
ATOM 1939 C CA . GLN A 1 249 ? 33.392 3.314 -48.623 1.00 94.56 249 GLN A CA 1
ATOM 1940 C C . GLN A 1 249 ? 32.650 3.717 -49.903 1.00 94.56 249 GLN A C 1
ATOM 1942 O O . GLN A 1 249 ? 32.400 4.901 -50.105 1.00 94.56 249 GLN A O 1
ATOM 1947 N N . LYS A 1 250 ? 32.310 2.754 -50.769 1.00 95.44 250 LYS A N 1
ATOM 1948 C CA . LYS A 1 250 ? 31.564 2.999 -52.012 1.00 95.44 250 LYS A CA 1
ATOM 1949 C C . LYS A 1 250 ? 30.044 2.920 -51.822 1.00 95.44 250 LYS A C 1
ATOM 1951 O O . LYS A 1 250 ? 29.306 3.129 -52.782 1.00 95.44 250 LYS A O 1
ATOM 1956 N N . LEU A 1 251 ? 29.565 2.615 -50.613 1.00 95.00 251 LEU A N 1
ATOM 1957 C CA . LEU A 1 251 ? 28.135 2.622 -50.307 1.00 95.00 251 LEU A CA 1
ATOM 1958 C C . LEU A 1 251 ? 27.581 4.059 -50.354 1.00 95.00 251 LEU A C 1
ATOM 1960 O O . LEU A 1 251 ? 28.260 4.992 -49.927 1.00 95.00 251 LEU A O 1
ATOM 1964 N N . PRO A 1 252 ? 26.329 4.264 -50.808 1.00 94.94 252 PRO A N 1
ATOM 1965 C CA . PRO A 1 252 ? 25.729 5.598 -50.922 1.00 94.94 252 PRO A CA 1
ATOM 1966 C C . PRO A 1 252 ? 25.295 6.196 -49.569 1.00 94.94 252 PRO A C 1
ATOM 1968 O O . PRO A 1 252 ? 24.602 7.209 -49.527 1.00 94.94 252 PRO A O 1
ATOM 1971 N N . PHE A 1 253 ? 25.664 5.561 -48.456 1.00 94.75 253 PHE A N 1
ATOM 1972 C CA . PHE A 1 253 ? 25.337 5.970 -47.095 1.00 94.75 253 PHE A CA 1
ATOM 1973 C C . PHE A 1 253 ? 26.491 5.637 -46.146 1.00 94.75 253 PHE A C 1
ATOM 1975 O O . PHE A 1 253 ? 27.396 4.868 -46.467 1.00 94.75 253 PHE A O 1
ATOM 1982 N N . ASN A 1 254 ? 26.442 6.195 -44.937 1.00 93.62 254 ASN A N 1
ATOM 1983 C CA . ASN A 1 254 ? 27.434 5.921 -43.907 1.00 93.62 254 ASN A CA 1
ATOM 1984 C C . ASN A 1 254 ? 27.237 4.513 -43.306 1.00 93.62 254 ASN A C 1
ATOM 1986 O O . ASN A 1 254 ? 26.324 4.296 -42.506 1.00 93.62 254 ASN A O 1
ATOM 1990 N N . TYR A 1 255 ? 28.114 3.573 -43.674 1.00 92.88 255 TYR A N 1
ATOM 1991 C CA . TYR A 1 255 ? 28.082 2.192 -43.185 1.00 92.88 255 TYR A CA 1
ATOM 1992 C C . TYR A 1 255 ? 28.214 2.081 -41.661 1.00 92.88 255 TYR A C 1
ATOM 1994 O O . TYR A 1 255 ? 27.477 1.310 -41.052 1.00 92.88 255 TYR A O 1
ATOM 2002 N N . SER A 1 256 ? 29.094 2.862 -41.021 1.00 89.81 256 SER A N 1
ATOM 2003 C CA . SER A 1 256 ? 29.255 2.782 -39.563 1.00 89.81 256 SER A CA 1
ATOM 2004 C C . SER A 1 256 ? 28.000 3.263 -38.838 1.00 89.81 256 SER A C 1
ATOM 2006 O O . SER A 1 256 ? 27.556 2.614 -37.898 1.00 89.81 256 SER A O 1
ATOM 2008 N N . GLY A 1 257 ? 27.357 4.325 -39.333 1.00 89.88 257 GLY A N 1
ATOM 2009 C CA . GLY A 1 257 ? 26.058 4.770 -38.820 1.00 89.88 257 GLY A CA 1
ATOM 2010 C C . GLY A 1 257 ? 24.954 3.720 -38.993 1.00 89.88 257 GLY A C 1
ATOM 2011 O O . GLY A 1 257 ? 24.101 3.575 -38.120 1.00 89.88 257 GLY A O 1
ATOM 2012 N N . TYR A 1 258 ? 24.984 2.955 -40.088 1.00 91.44 258 TYR A N 1
ATOM 2013 C CA . TYR A 1 258 ? 24.047 1.852 -40.313 1.00 91.44 258 TYR A CA 1
ATOM 2014 C C . TYR A 1 258 ? 24.284 0.680 -39.348 1.00 91.44 258 TYR A C 1
ATOM 2016 O O . TYR A 1 258 ? 23.330 0.193 -38.747 1.00 91.44 258 TYR A O 1
ATOM 2024 N N . VAL A 1 259 ? 25.542 0.275 -39.141 1.00 91.94 259 VAL A N 1
ATOM 2025 C CA . VAL A 1 259 ? 25.921 -0.759 -38.160 1.00 91.94 259 VAL A CA 1
ATOM 2026 C C . VAL A 1 259 ? 25.510 -0.353 -36.747 1.00 91.94 259 VAL A C 1
ATOM 2028 O O . VAL A 1 259 ? 24.893 -1.154 -36.053 1.00 91.94 259 VAL A O 1
ATOM 2031 N N . MET A 1 260 ? 25.774 0.898 -36.349 1.00 89.12 260 MET A N 1
ATOM 2032 C CA . MET A 1 260 ? 25.346 1.430 -35.049 1.00 89.12 260 MET A CA 1
ATOM 2033 C C . MET A 1 260 ? 23.824 1.386 -34.893 1.00 89.12 260 MET A C 1
ATOM 2035 O O . MET A 1 260 ? 23.329 0.987 -33.846 1.00 89.12 260 MET A O 1
ATOM 2039 N N . LYS A 1 261 ? 23.070 1.756 -35.937 1.00 91.19 261 LYS A N 1
ATOM 2040 C CA . LYS A 1 261 ? 21.604 1.690 -35.917 1.00 91.19 261 LYS A CA 1
ATOM 2041 C C . LYS A 1 261 ? 21.097 0.257 -35.747 1.00 91.19 261 LYS A C 1
ATOM 2043 O O . LYS A 1 261 ? 20.150 0.044 -34.996 1.00 91.19 261 LYS A O 1
ATOM 2048 N N . GLU A 1 262 ? 21.689 -0.709 -36.448 1.00 92.12 262 GLU A N 1
ATOM 2049 C CA . GLU A 1 262 ? 21.273 -2.110 -36.325 1.00 92.12 262 GLU A CA 1
ATOM 2050 C C . GLU A 1 262 ? 21.692 -2.705 -34.973 1.00 92.12 262 GLU A C 1
ATOM 2052 O O . GLU A 1 262 ? 20.913 -3.437 -34.374 1.00 92.12 262 GLU A O 1
ATOM 2057 N N . GLY A 1 263 ? 22.867 -2.333 -34.449 1.00 91.56 263 GLY A N 1
ATOM 2058 C CA . GLY A 1 263 ? 23.308 -2.696 -33.094 1.00 91.56 263 GLY A CA 1
ATOM 2059 C C . GLY A 1 263 ? 22.375 -2.189 -32.015 1.00 91.56 263 GLY A C 1
ATOM 2060 O O . GLY A 1 263 ? 21.907 -2.984 -31.207 1.00 91.56 263 GLY A O 1
ATOM 2061 N N . GLU A 1 264 ? 22.015 -0.907 -32.073 1.00 90.38 264 GLU A N 1
ATOM 2062 C CA . GLU A 1 264 ? 21.036 -0.312 -31.160 1.00 90.38 264 GLU A CA 1
ATOM 2063 C C . GLU A 1 264 ? 19.689 -1.037 -31.228 1.00 90.38 264 GLU A C 1
ATOM 2065 O O . GLU A 1 264 ? 19.057 -1.298 -30.213 1.00 90.38 264 GLU A O 1
ATOM 2070 N N . LYS A 1 265 ? 19.237 -1.391 -32.434 1.00 92.06 265 LYS A N 1
ATOM 2071 C CA . LYS A 1 265 ? 17.967 -2.094 -32.623 1.00 92.06 265 LYS A CA 1
ATOM 2072 C C . LYS A 1 265 ? 17.989 -3.491 -31.996 1.00 92.06 265 LYS A C 1
ATOM 2074 O O . LYS A 1 265 ? 16.994 -3.890 -31.392 1.00 92.06 265 LYS A O 1
ATOM 2079 N N . ILE A 1 266 ? 19.088 -4.232 -32.148 1.00 92.19 266 ILE A N 1
ATOM 2080 C CA . ILE A 1 266 ? 19.253 -5.562 -31.546 1.00 92.19 266 ILE A CA 1
ATOM 2081 C C . ILE A 1 266 ? 19.316 -5.441 -30.022 1.00 92.19 266 ILE A C 1
ATOM 2083 O O . ILE A 1 266 ? 18.538 -6.099 -29.330 1.00 92.19 266 ILE A O 1
ATOM 2087 N N . SER A 1 267 ? 20.195 -4.581 -29.501 1.00 91.69 267 SER A N 1
ATOM 2088 C CA . SER A 1 267 ? 20.400 -4.427 -28.060 1.00 91.69 267 SER A CA 1
ATOM 2089 C C . SER A 1 267 ? 19.152 -3.899 -27.351 1.00 91.69 267 SER A C 1
ATOM 2091 O O . SER A 1 267 ? 18.778 -4.446 -26.314 1.00 91.69 267 SER A O 1
ATOM 2093 N N . ALA A 1 268 ? 18.454 -2.914 -27.927 1.00 91.62 268 ALA A N 1
ATOM 2094 C CA . ALA A 1 268 ? 17.209 -2.384 -27.376 1.00 91.62 268 ALA A CA 1
ATOM 2095 C C . ALA A 1 268 ? 16.115 -3.456 -27.313 1.00 91.62 268 ALA A C 1
ATOM 2097 O O . ALA A 1 268 ? 15.486 -3.619 -26.275 1.00 91.62 268 ALA A O 1
ATOM 2098 N N . ASN A 1 269 ? 15.933 -4.248 -28.375 1.00 94.12 269 ASN A N 1
ATOM 2099 C CA . ASN A 1 269 ? 14.912 -5.299 -28.389 1.00 94.12 269 ASN A CA 1
ATOM 2100 C C . ASN A 1 269 ? 15.194 -6.407 -27.354 1.00 94.12 269 ASN A C 1
ATOM 2102 O O . ASN A 1 269 ? 14.280 -6.902 -26.690 1.00 94.12 269 ASN A O 1
ATOM 2106 N N . ILE A 1 270 ? 16.466 -6.787 -27.186 1.00 94.50 270 ILE A N 1
ATOM 2107 C CA . ILE A 1 270 ? 16.880 -7.738 -26.145 1.00 94.50 270 ILE A CA 1
ATOM 2108 C C . ILE A 1 270 ? 16.595 -7.146 -24.762 1.00 94.50 270 ILE A C 1
ATOM 2110 O O . ILE A 1 270 ? 15.969 -7.804 -23.931 1.00 94.50 270 ILE A O 1
ATOM 2114 N N . TYR A 1 271 ? 16.997 -5.896 -24.525 1.00 92.62 271 TYR A N 1
ATOM 2115 C CA . TYR A 1 271 ? 16.755 -5.215 -23.256 1.00 92.62 271 TYR A CA 1
ATOM 2116 C C . TYR A 1 271 ? 15.260 -5.127 -22.924 1.00 92.62 271 TYR A C 1
ATOM 2118 O O . TYR A 1 271 ? 14.862 -5.457 -21.805 1.00 92.62 271 TYR A O 1
ATOM 2126 N N . ASP A 1 272 ? 14.428 -4.732 -23.891 1.00 94.00 272 ASP A N 1
ATOM 2127 C CA . ASP A 1 272 ? 12.975 -4.622 -23.739 1.00 94.00 272 ASP A CA 1
ATOM 2128 C C . ASP A 1 272 ? 12.356 -5.972 -23.364 1.00 94.00 272 ASP A C 1
ATOM 2130 O O . ASP A 1 272 ? 11.503 -6.039 -22.477 1.00 94.00 272 ASP A O 1
ATOM 2134 N N . THR A 1 273 ? 12.833 -7.060 -23.977 1.00 95.62 273 THR A N 1
ATOM 2135 C CA . THR A 1 273 ? 12.377 -8.424 -23.676 1.00 95.62 273 THR A CA 1
ATOM 2136 C C . THR A 1 273 ? 12.703 -8.811 -22.230 1.00 95.62 273 THR A C 1
ATOM 2138 O O . THR A 1 273 ? 11.804 -9.166 -21.466 1.00 95.62 273 THR A O 1
ATOM 2141 N N . HIS A 1 274 ? 13.966 -8.671 -21.809 1.00 95.06 274 HIS A N 1
ATOM 2142 C CA . HIS A 1 274 ? 14.383 -8.981 -20.432 1.00 95.06 274 HIS A CA 1
ATOM 2143 C C . HIS A 1 274 ? 13.668 -8.102 -19.398 1.00 95.06 274 HIS A C 1
ATOM 2145 O O . HIS A 1 274 ? 13.308 -8.558 -18.311 1.00 95.06 274 HIS A O 1
ATOM 2151 N N . THR A 1 275 ? 13.430 -6.836 -19.734 1.00 93.94 275 THR A N 1
ATOM 2152 C CA . THR A 1 275 ? 12.730 -5.885 -18.865 1.00 93.94 275 THR A CA 1
ATOM 2153 C C . THR A 1 275 ? 11.243 -6.215 -18.744 1.00 93.94 275 THR A C 1
ATOM 2155 O O . THR A 1 275 ? 10.684 -6.130 -17.649 1.00 93.94 275 THR A O 1
ATOM 2158 N N . ALA A 1 276 ? 10.597 -6.659 -19.824 1.00 95.81 276 ALA A N 1
ATOM 2159 C CA . ALA A 1 276 ? 9.213 -7.124 -19.795 1.00 95.81 276 ALA A CA 1
ATOM 2160 C C . ALA A 1 276 ? 9.039 -8.363 -18.897 1.00 95.81 276 ALA A C 1
ATOM 2162 O O . ALA A 1 276 ? 8.095 -8.425 -18.099 1.00 95.81 276 ALA A O 1
ATOM 2163 N N . ASP A 1 277 ? 9.978 -9.310 -18.955 1.00 95.06 277 ASP A N 1
ATOM 2164 C CA . ASP A 1 277 ? 9.994 -10.477 -18.066 1.00 95.06 277 ASP A CA 1
ATOM 2165 C C . ASP A 1 277 ? 10.154 -10.052 -16.600 1.00 95.06 277 ASP A C 1
ATOM 2167 O O . ASP A 1 277 ? 9.402 -10.489 -15.723 1.00 95.06 277 ASP A O 1
ATOM 2171 N N . LEU A 1 278 ? 11.077 -9.124 -16.330 1.00 94.50 278 LEU A N 1
ATOM 2172 C CA . LEU A 1 278 ? 11.292 -8.567 -14.995 1.00 94.50 278 LEU A CA 1
ATOM 2173 C C . LEU A 1 278 ? 10.031 -7.870 -14.452 1.00 94.50 278 LEU A C 1
ATOM 2175 O O . LEU A 1 278 ? 9.638 -8.083 -13.302 1.00 94.50 278 LEU A O 1
ATOM 2179 N N . HIS A 1 279 ? 9.352 -7.071 -15.277 1.00 95.00 279 HIS A N 1
ATOM 2180 C CA . HIS A 1 279 ? 8.087 -6.436 -14.906 1.00 95.00 279 HIS A CA 1
ATOM 2181 C C . HIS A 1 279 ? 6.980 -7.451 -14.627 1.00 95.00 279 HIS A C 1
ATOM 2183 O O . HIS A 1 279 ? 6.172 -7.237 -13.720 1.00 95.00 279 HIS A O 1
ATOM 2189 N N . THR A 1 280 ? 6.960 -8.569 -15.353 1.00 96.19 280 THR A N 1
ATOM 2190 C CA . THR A 1 280 ? 6.014 -9.662 -15.109 1.00 96.19 280 THR A CA 1
ATOM 2191 C C . THR A 1 280 ? 6.241 -10.285 -13.731 1.00 96.19 280 THR A C 1
ATOM 2193 O O . THR A 1 280 ? 5.281 -10.453 -12.975 1.00 96.19 280 THR A O 1
ATOM 2196 N N . ILE A 1 281 ? 7.499 -10.534 -13.354 1.00 94.81 281 ILE A N 1
ATOM 2197 C CA . ILE A 1 281 ? 7.872 -11.015 -12.013 1.00 94.81 281 ILE A CA 1
ATOM 2198 C C . ILE A 1 281 ? 7.398 -10.022 -10.941 1.00 94.81 281 ILE A C 1
ATOM 2200 O O . ILE A 1 281 ? 6.714 -10.411 -9.992 1.00 94.81 281 ILE A O 1
ATOM 2204 N N . TYR A 1 282 ? 7.666 -8.722 -11.104 1.00 93.69 282 TYR A N 1
ATOM 2205 C CA . TYR A 1 282 ? 7.199 -7.707 -10.150 1.00 93.69 282 TYR A CA 1
ATOM 2206 C C . TYR A 1 282 ? 5.670 -7.625 -10.056 1.00 93.69 282 TYR A C 1
ATOM 2208 O O . TYR A 1 282 ? 5.116 -7.473 -8.964 1.00 93.69 282 TYR A O 1
ATOM 2216 N N . ALA A 1 283 ? 4.956 -7.752 -11.176 1.00 94.06 283 ALA A N 1
ATOM 2217 C CA . ALA A 1 283 ? 3.496 -7.758 -11.184 1.00 94.06 283 ALA A CA 1
ATOM 2218 C C . ALA A 1 283 ? 2.926 -8.961 -10.412 1.00 94.06 283 ALA A C 1
ATOM 2220 O O . ALA A 1 283 ? 1.931 -8.813 -9.688 1.00 94.06 283 ALA A O 1
ATOM 2221 N N . GLN A 1 284 ? 3.573 -10.124 -10.534 1.00 94.62 284 GLN A N 1
ATOM 2222 C CA . GLN A 1 284 ? 3.244 -11.341 -9.797 1.00 94.62 284 GLN A CA 1
ATOM 2223 C C . GLN A 1 284 ? 3.532 -11.190 -8.298 1.00 94.62 284 GLN A C 1
ATOM 2225 O O . GLN A 1 284 ? 2.643 -11.461 -7.490 1.00 94.62 284 GLN A O 1
ATOM 2230 N N . GLN A 1 285 ? 4.686 -10.643 -7.905 1.00 93.25 285 GLN A N 1
ATOM 2231 C CA . GLN A 1 285 ? 4.975 -10.326 -6.499 1.00 93.25 285 GLN A CA 1
ATOM 2232 C C . GLN A 1 285 ? 3.921 -9.390 -5.890 1.00 93.25 285 GLN A C 1
ATOM 2234 O O . GLN A 1 285 ? 3.354 -9.665 -4.830 1.00 93.25 285 GLN A O 1
ATOM 2239 N N . ASN A 1 286 ? 3.593 -8.307 -6.596 1.00 90.50 286 ASN A N 1
ATOM 2240 C CA . ASN A 1 286 ? 2.624 -7.317 -6.132 1.00 90.50 286 ASN A CA 1
ATOM 2241 C C . ASN A 1 286 ? 1.177 -7.835 -6.150 1.00 90.50 286 ASN A C 1
ATOM 2243 O O . ASN A 1 286 ? 0.300 -7.237 -5.522 1.00 90.50 286 ASN A O 1
ATOM 2247 N N . SER A 1 287 ? 0.887 -8.939 -6.849 1.00 91.06 287 SER A N 1
ATOM 2248 C CA . SER A 1 287 ? -0.450 -9.548 -6.855 1.00 91.06 287 SER A CA 1
ATOM 2249 C C . SER A 1 287 ? -0.866 -10.048 -5.467 1.00 91.06 287 SER A C 1
ATOM 2251 O O . SER A 1 287 ? -2.024 -9.870 -5.089 1.00 91.06 287 SER A O 1
ATOM 2253 N N . PHE A 1 288 ? 0.075 -10.549 -4.658 1.00 88.06 288 PHE A N 1
ATOM 2254 C CA . PHE A 1 288 ? -0.208 -10.980 -3.286 1.00 88.06 288 PHE A CA 1
ATOM 2255 C C . PHE A 1 288 ? -0.677 -9.820 -2.410 1.00 88.06 288 PHE A C 1
ATOM 2257 O O . PHE A 1 288 ? -1.702 -9.934 -1.741 1.00 88.06 288 PHE A O 1
ATOM 2264 N N . SER A 1 289 ? 0.026 -8.683 -2.470 1.00 85.94 289 SER A N 1
ATOM 2265 C CA . SER A 1 289 ? -0.356 -7.479 -1.720 1.00 85.94 289 SER A CA 1
ATOM 2266 C C . SER A 1 289 ? -1.741 -6.979 -2.144 1.00 85.94 289 SER A C 1
ATOM 2268 O O . SER A 1 289 ? -2.572 -6.649 -1.298 1.00 85.94 289 SER A O 1
ATOM 2270 N N . ARG A 1 290 ? -2.031 -7.003 -3.455 1.00 89.00 290 ARG A N 1
ATOM 2271 C CA . ARG A 1 290 ? -3.345 -6.633 -4.008 1.00 89.00 290 ARG A CA 1
ATOM 2272 C C . ARG A 1 290 ? -4.463 -7.569 -3.548 1.00 89.00 290 ARG A C 1
ATOM 2274 O O . ARG A 1 290 ? -5.535 -7.096 -3.194 1.00 89.00 290 ARG A O 1
ATOM 2281 N N . MET A 1 291 ? -4.223 -8.877 -3.503 1.00 89.19 291 MET A N 1
ATOM 2282 C CA . MET A 1 291 ? -5.207 -9.838 -2.999 1.00 89.19 291 MET A CA 1
ATOM 2283 C C . MET A 1 291 ? -5.464 -9.642 -1.498 1.00 89.19 291 MET A C 1
ATOM 2285 O O . MET A 1 291 ? -6.611 -9.646 -1.055 1.00 89.19 291 MET A O 1
ATOM 2289 N N . MET A 1 292 ? -4.408 -9.407 -0.715 1.00 88.81 292 MET A N 1
ATOM 2290 C CA . MET A 1 292 ? -4.524 -9.172 0.728 1.00 88.81 292 MET A CA 1
ATOM 2291 C C . MET A 1 292 ? -5.212 -7.844 1.063 1.00 88.81 292 MET A C 1
ATOM 2293 O O . MET A 1 292 ? -5.813 -7.724 2.130 1.00 88.81 292 MET A O 1
ATOM 2297 N N . ALA A 1 293 ? -5.195 -6.870 0.152 1.00 90.19 293 ALA A N 1
ATOM 2298 C CA . ALA A 1 293 ? -5.894 -5.599 0.312 1.00 90.19 293 ALA A CA 1
ATOM 2299 C C . ALA A 1 293 ? -7.418 -5.751 0.465 1.00 90.19 293 ALA A C 1
ATOM 2301 O O . ALA A 1 293 ? -8.030 -4.948 1.159 1.00 90.19 293 ALA A O 1
ATOM 2302 N N . PHE A 1 294 ? -8.039 -6.802 -0.084 1.00 87.94 294 PHE A N 1
ATOM 2303 C CA . PHE A 1 294 ? -9.477 -7.046 0.111 1.00 87.94 294 PHE A CA 1
ATOM 2304 C C . PHE A 1 294 ? -9.847 -7.372 1.563 1.00 87.94 294 PHE A C 1
ATOM 2306 O O . PHE A 1 294 ? -10.961 -7.085 1.995 1.00 87.94 294 PHE A O 1
ATOM 2313 N N . LEU A 1 295 ? -8.925 -7.981 2.312 1.00 88.25 295 LEU A N 1
ATOM 2314 C CA . LEU A 1 295 ? -9.146 -8.399 3.699 1.00 88.25 295 LEU A CA 1
ATOM 2315 C C . LEU A 1 295 ? -8.502 -7.450 4.709 1.00 88.25 295 LEU A C 1
ATOM 2317 O O . LEU A 1 295 ? -8.919 -7.404 5.864 1.00 88.25 295 LEU A O 1
ATOM 2321 N N . ASN A 1 296 ? -7.476 -6.711 4.291 1.00 92.94 296 ASN A N 1
ATOM 2322 C CA . ASN A 1 296 ? -6.696 -5.844 5.154 1.00 92.94 296 ASN A CA 1
ATOM 2323 C C . ASN A 1 296 ? -6.906 -4.368 4.775 1.00 92.94 296 ASN A C 1
ATOM 2325 O O . ASN A 1 296 ? -6.285 -3.899 3.815 1.00 92.94 296 ASN A O 1
ATOM 2329 N N . PRO A 1 297 ? -7.697 -3.606 5.559 1.00 92.88 297 PRO A N 1
ATOM 2330 C CA . PRO A 1 297 ? -7.949 -2.190 5.298 1.00 92.88 297 PRO A CA 1
ATOM 2331 C C . PRO A 1 297 ? -6.670 -1.353 5.170 1.00 92.88 297 PRO A C 1
ATOM 2333 O O . PRO A 1 297 ? -6.649 -0.385 4.415 1.00 92.88 297 PRO A O 1
ATOM 2336 N N . PHE A 1 298 ? -5.593 -1.725 5.876 1.00 93.19 298 PHE A N 1
ATOM 2337 C CA . PHE A 1 298 ? -4.306 -1.025 5.804 1.00 93.19 298 PHE A CA 1
ATOM 2338 C C . PHE A 1 298 ? -3.631 -1.203 4.438 1.00 93.19 298 PHE A C 1
ATOM 2340 O O . PHE A 1 298 ? -3.103 -0.249 3.874 1.00 93.19 298 PHE A O 1
ATOM 2347 N N . LEU A 1 299 ? -3.685 -2.408 3.865 1.00 91.62 299 LEU A N 1
ATOM 2348 C CA . LEU A 1 299 ? -3.186 -2.643 2.507 1.00 91.62 299 LEU A CA 1
ATOM 2349 C C . LEU A 1 299 ? -4.108 -2.030 1.448 1.00 91.62 299 LEU A C 1
ATOM 2351 O O . LEU A 1 299 ? -3.616 -1.576 0.421 1.00 91.62 299 LEU A O 1
ATOM 2355 N N . ALA A 1 300 ? -5.420 -1.977 1.701 1.00 92.25 300 ALA A N 1
ATOM 2356 C CA . ALA A 1 300 ? -6.376 -1.315 0.816 1.00 92.25 300 ALA A CA 1
ATOM 2357 C C . ALA A 1 300 ? -6.065 0.173 0.651 1.00 92.25 300 ALA A C 1
ATOM 2359 O O . ALA A 1 300 ? -5.918 0.636 -0.475 1.00 92.25 300 ALA A O 1
ATOM 2360 N N . ILE A 1 301 ? -5.910 0.906 1.761 1.00 92.19 301 ILE A N 1
ATOM 2361 C CA . ILE A 1 301 ? -5.652 2.350 1.702 1.00 92.19 301 ILE A CA 1
ATOM 2362 C C . ILE A 1 301 ? -4.272 2.668 1.116 1.00 92.19 301 ILE A C 1
ATOM 2364 O O . ILE A 1 301 ? -4.107 3.691 0.466 1.00 92.19 301 ILE A O 1
ATOM 2368 N N . LYS A 1 302 ? -3.291 1.776 1.300 1.00 87.69 302 LYS A N 1
ATOM 2369 C CA . LYS A 1 302 ? -1.942 1.932 0.744 1.00 87.69 302 LYS A CA 1
ATOM 2370 C C . LYS A 1 302 ? -1.872 1.698 -0.774 1.00 87.69 302 LYS A C 1
ATOM 2372 O O . LYS A 1 302 ? -0.923 2.146 -1.405 1.00 87.69 302 LYS A O 1
ATOM 2377 N N . ASN A 1 303 ? -2.846 0.986 -1.343 1.00 85.19 303 ASN A N 1
ATOM 2378 C CA . ASN A 1 303 ? -2.927 0.677 -2.776 1.00 85.19 303 ASN A CA 1
ATOM 2379 C C . ASN A 1 303 ? -3.921 1.581 -3.539 1.00 85.19 303 ASN A C 1
ATOM 2381 O O . ASN A 1 303 ? -4.217 1.285 -4.698 1.00 85.19 303 ASN A O 1
ATOM 2385 N N . LEU A 1 304 ? -4.477 2.602 -2.877 1.00 82.19 304 LEU A N 1
ATOM 2386 C CA . LEU A 1 304 ? -5.434 3.561 -3.441 1.00 82.19 304 LEU A CA 1
ATOM 2387 C C . LEU A 1 304 ? -4.743 4.560 -4.379 1.00 82.19 304 LEU A C 1
ATOM 2389 O O . LEU A 1 304 ? -5.345 4.868 -5.430 1.00 82.19 304 LEU A O 1
#

Secondary structure (DSSP, 8-state):
-----EEEEPPPPGGGGT--TTHHHH-SEEEEBTTB-PPPB--HHHH-SSGGGG----HHHIIIIIHHHHHHHHHTTTTHHHHHTTHHHHHHHTT--HHHHHHHHHHHHHHHHHHHHHHHHHHHHHHHHHH---S--HHHHHHHHHHHHHHHHHHHHHHHHHHHHHHH-SSHHHHHHHHHHHHIIIIIIHHHHHHHHHHHHSPPPPHHHHHHHHHHHHHHH--TT-TT-HHHHHHHHHHHHHHT-SSGGGSSS-HHHHHHHHHHHHHHHHHHHHHHHHHHHHHHHHHHHHHHHTT-HHHHHHT-

pLDDT: mean 90.19, std 8.16, range [49.81, 98.19]

Sequence (304 aa):
MAHYGNFAFRPKHPLSIFDFGMESFLGNSIFLEAHVQNTTNFSEAEFSTGLLRFGEISAAMLLQVLFPLLIFFLGFDSIASERENGTLKILISQGISWQKLITGKSMGIIAVILTLYLPIITLSFLIWFFLKNTPNGLDEILRMGVLTGAYFVYLSVFCVVAVVVSSISKTSKIALSSLIGIWLLLTILLPRASQALGAYLYEVPSKATFHAKIEADVIKTGDSHNPDDPHYKALKDSLLTAYKVDSVQKLPFNYSGYVMKEGEKISANIYDTHTADLHTIYAQQNSFSRMMAFLNPFLAIKNL

Radius of gyration: 29.65 Å; Cα contacts (8 Å, |Δi|>4): 286; chains: 1; bounding box: 70×44×92 Å

Mean predicted aligned error: 7.03 Å